Protein AF-A0A2N5JLC0-F1 (afdb_monomer_lite)

pLDDT: mean 84.05, std 13.75, range [33.62, 98.31]

Foldseek 3Di:
DFDPVLVVLQVVQVVPAPAPDGDALQNLQQNLQVLCVCLVVPPDPVSNVVSLVSSLVSLVVSVVQLSSQLVNLLSCLVVPVLVVSQVSLVVSCVVLVDCVVDPPDFDAAHDDDDPPVQVQCNSVLSPDRGNSLSSLLSSLRCNVVSCPDDLQPLVSLVSSCVSCVPRVVSVVSNCVSCVVVVNPPDD

Structure (mmCIF, N/CA/C/O backbone):
data_AF-A0A2N5JLC0-F1
#
_entry.id   AF-A0A2N5JLC0-F1
#
loop_
_atom_site.group_PDB
_atom_site.id
_atom_site.type_symbol
_atom_site.label_atom_id
_atom_site.label_alt_id
_atom_site.label_comp_id
_atom_site.label_asym_id
_atom_site.label_entity_id
_atom_site.label_seq_id
_atom_site.pdbx_PDB_ins_code
_atom_site.Cartn_x
_atom_site.Cartn_y
_atom_site.Cartn_z
_atom_site.occupancy
_atom_site.B_iso_or_equiv
_atom_site.auth_seq_id
_atom_site.auth_comp_id
_atom_site.auth_asym_id
_atom_site.auth_atom_id
_atom_site.pdbx_PDB_model_num
ATOM 1 N N . GLU A 1 1 ? -12.806 12.284 -10.606 1.00 47.28 1 GLU A N 1
ATOM 2 C CA . GLU A 1 1 ? -13.446 11.112 -11.234 1.00 47.28 1 GLU A CA 1
ATOM 3 C C . GLU A 1 1 ? -12.315 10.269 -11.789 1.00 47.28 1 GLU A C 1
ATOM 5 O O . GLU A 1 1 ? -11.460 10.847 -12.446 1.00 47.28 1 GLU A O 1
ATOM 10 N N . ALA A 1 2 ? -12.220 8.989 -11.426 1.00 60.75 2 ALA A N 1
ATOM 11 C CA . ALA A 1 2 ? -11.161 8.130 -11.955 1.00 60.75 2 ALA A CA 1
ATOM 12 C C . ALA A 1 2 ? -11.395 7.902 -13.454 1.00 60.75 2 ALA A C 1
ATOM 14 O O . ALA A 1 2 ? -12.548 7.760 -13.874 1.00 60.75 2 ALA A O 1
ATOM 15 N N . SER A 1 3 ? -10.329 7.886 -14.259 1.00 81.81 3 SER A N 1
ATOM 16 C CA . SER A 1 3 ? -10.458 7.560 -15.682 1.00 81.81 3 SER A CA 1
ATOM 17 C C . SER A 1 3 ? -11.049 6.150 -15.859 1.00 81.81 3 SER A C 1
ATOM 19 O O . SER A 1 3 ? -10.774 5.242 -15.070 1.00 81.81 3 SER A O 1
ATOM 21 N N . LEU A 1 4 ? -11.866 5.960 -16.901 1.00 81.50 4 LEU A N 1
ATOM 22 C CA . LEU A 1 4 ? -12.495 4.670 -17.219 1.00 81.50 4 LEU A CA 1
ATOM 23 C C . LEU A 1 4 ? -11.451 3.549 -17.405 1.00 81.50 4 LEU A C 1
ATOM 25 O O . LEU A 1 4 ? -11.703 2.390 -17.076 1.00 81.50 4 LEU A O 1
ATOM 29 N N . ASP A 1 5 ? -10.259 3.916 -17.882 1.00 86.75 5 ASP A N 1
ATOM 30 C CA . ASP A 1 5 ? -9.140 2.999 -18.100 1.00 86.75 5 ASP A CA 1
ATOM 31 C C . ASP A 1 5 ? -8.570 2.481 -16.772 1.00 86.75 5 ASP A C 1
ATOM 33 O O . ASP A 1 5 ? -8.210 1.311 -16.667 1.00 86.75 5 ASP A O 1
ATOM 37 N N . ILE A 1 6 ? -8.533 3.325 -15.733 1.00 89.38 6 ILE A N 1
ATOM 38 C CA . ILE A 1 6 ? -8.042 2.946 -14.399 1.00 89.38 6 ILE A CA 1
ATOM 39 C C . ILE A 1 6 ? -9.015 1.987 -13.722 1.00 89.38 6 ILE A C 1
ATOM 41 O O . ILE A 1 6 ? -8.583 1.004 -13.128 1.00 89.38 6 ILE A O 1
ATOM 45 N N . LEU A 1 7 ? -10.321 2.240 -13.837 1.00 90.00 7 LEU A N 1
ATOM 46 C CA . LEU A 1 7 ? -11.337 1.329 -13.305 1.00 90.00 7 LEU A CA 1
ATOM 47 C C . LEU A 1 7 ? -11.248 -0.043 -13.979 1.00 90.00 7 LEU A C 1
ATOM 49 O O . LEU A 1 7 ? -11.175 -1.051 -13.287 1.00 90.00 7 LEU A O 1
ATOM 53 N N . SER A 1 8 ? -11.133 -0.063 -15.309 1.00 91.12 8 SER A N 1
ATOM 54 C CA . SER A 1 8 ? -10.957 -1.304 -16.076 1.00 91.12 8 SER A CA 1
ATOM 55 C C . SER A 1 8 ? -9.678 -2.049 -15.669 1.00 91.12 8 SER A C 1
ATOM 57 O O . SER A 1 8 ? -9.656 -3.276 -15.594 1.00 91.12 8 SER A O 1
ATOM 59 N N . HIS A 1 9 ? -8.597 -1.316 -15.383 1.00 91.56 9 HIS A N 1
ATOM 60 C CA . HIS A 1 9 ? -7.347 -1.909 -14.914 1.00 91.56 9 HIS A CA 1
ATOM 61 C C . HIS A 1 9 ? -7.482 -2.529 -13.517 1.00 91.56 9 HIS A C 1
ATOM 63 O O . HIS A 1 9 ? -7.015 -3.644 -13.296 1.00 91.56 9 HIS A O 1
ATOM 69 N N . VAL A 1 10 ? -8.146 -1.837 -12.588 1.00 93.25 10 VAL A N 1
ATOM 70 C CA . VAL A 1 10 ? -8.404 -2.337 -11.230 1.00 93.25 10 VAL A CA 1
ATOM 71 C C . VAL A 1 10 ? -9.322 -3.560 -11.252 1.00 93.25 10 VAL A C 1
ATOM 73 O O . VAL A 1 10 ? -9.044 -4.531 -10.550 1.00 93.25 10 VAL A O 1
ATOM 76 N N . GLU A 1 11 ? -10.366 -3.553 -12.084 1.00 93.88 11 GLU A N 1
ATOM 77 C CA . GLU A 1 11 ? -11.233 -4.719 -12.294 1.00 93.88 11 GLU A CA 1
ATOM 78 C C . GLU A 1 11 ? -10.427 -5.926 -12.784 1.00 93.88 11 GLU A C 1
ATOM 80 O O . GLU A 1 11 ? -10.539 -7.005 -12.208 1.00 93.88 11 GLU A O 1
ATOM 85 N N . ALA A 1 12 ? -9.533 -5.734 -13.759 1.00 94.00 12 ALA A N 1
ATOM 86 C CA . ALA A 1 12 ? -8.681 -6.810 -14.261 1.00 94.00 12 ALA A CA 1
ATOM 87 C C . ALA A 1 12 ? -7.741 -7.394 -13.188 1.00 94.00 12 ALA A C 1
ATOM 89 O O . ALA A 1 12 ? -7.497 -8.600 -13.189 1.00 94.00 12 ALA A O 1
ATOM 90 N N . ILE A 1 13 ? -7.224 -6.571 -12.264 1.00 95.38 13 ILE A N 1
ATOM 91 C CA . ILE A 1 13 ? -6.455 -7.061 -11.103 1.00 95.38 13 ILE A CA 1
ATOM 92 C C . ILE A 1 13 ? -7.358 -7.923 -10.214 1.00 95.38 13 ILE A C 1
ATOM 94 O O . ILE A 1 13 ? -6.955 -9.004 -9.780 1.00 95.38 13 ILE A O 1
ATOM 98 N N . GLY A 1 14 ? -8.588 -7.469 -9.965 1.00 93.81 14 GLY A N 1
ATOM 99 C CA . GLY A 1 14 ? -9.550 -8.193 -9.142 1.00 93.81 14 GLY A CA 1
ATOM 100 C C . GLY A 1 14 ? -9.979 -9.534 -9.738 1.00 93.81 14 GLY A C 1
ATOM 101 O O . GLY A 1 14 ? -10.036 -10.522 -9.014 1.00 93.81 14 GLY A O 1
ATOM 102 N N . GLU A 1 15 ? -10.209 -9.604 -11.048 1.00 94.69 15 GLU A N 1
ATOM 103 C CA . GLU A 1 15 ? -10.568 -10.850 -11.744 1.00 94.69 15 GLU A CA 1
ATOM 104 C C . GLU A 1 15 ? -9.444 -11.897 -11.730 1.00 94.69 15 GLU A C 1
ATOM 106 O O . GLU A 1 15 ? -9.713 -13.095 -11.781 1.00 94.69 15 GLU A O 1
ATOM 111 N N . GLN A 1 16 ? -8.185 -11.456 -11.670 1.00 94.25 16 GLN A N 1
ATOM 112 C CA . GLN A 1 16 ? -7.012 -12.338 -11.642 1.00 94.25 16 GLN A CA 1
ATOM 113 C C . GLN A 1 16 ? -6.629 -12.794 -10.231 1.00 94.25 16 GLN A C 1
ATOM 115 O O . GLN A 1 16 ? -5.785 -13.676 -10.094 1.00 94.25 16 GLN A O 1
ATOM 120 N N . THR A 1 17 ? -7.219 -12.189 -9.200 1.00 96.56 17 THR A N 1
ATOM 121 C CA . THR A 1 17 ? -6.906 -12.480 -7.799 1.00 96.56 17 THR A CA 1
ATOM 122 C C . THR A 1 17 ? -7.698 -13.692 -7.322 1.00 96.56 17 THR A C 1
ATOM 124 O O . THR A 1 17 ? -8.924 -13.726 -7.454 1.00 96.56 17 THR A O 1
ATOM 127 N N . ASN A 1 18 ? -7.022 -14.669 -6.715 1.00 95.81 18 ASN A N 1
ATOM 128 C CA . ASN A 1 18 ? -7.700 -15.755 -6.011 1.00 95.81 18 ASN A CA 1
ATOM 129 C C . ASN A 1 18 ? -8.115 -15.294 -4.605 1.00 95.81 18 ASN A C 1
ATOM 131 O O . ASN A 1 18 ? -7.317 -15.306 -3.670 1.00 95.81 18 ASN A O 1
ATOM 135 N N . TRP A 1 19 ? -9.366 -14.850 -4.477 1.00 95.25 19 TRP A N 1
ATOM 136 C CA . TRP A 1 19 ? -9.914 -14.292 -3.237 1.00 95.25 19 TRP A CA 1
ATOM 137 C C . TRP A 1 19 ? -10.258 -15.338 -2.177 1.00 95.25 19 TRP A C 1
ATOM 139 O O . TRP A 1 19 ? -10.134 -15.061 -0.986 1.00 95.25 19 TRP A O 1
ATOM 149 N N . ASP A 1 20 ? -10.721 -16.513 -2.605 1.00 93.12 20 ASP A N 1
ATOM 150 C CA . ASP A 1 20 ? -11.240 -17.540 -1.697 1.00 93.12 20 ASP A CA 1
ATOM 151 C C . ASP A 1 20 ? -10.100 -18.317 -1.027 1.00 93.12 20 ASP A C 1
ATOM 153 O O . ASP A 1 20 ? -10.142 -18.589 0.174 1.00 93.12 20 ASP A O 1
ATOM 157 N N . GLU A 1 21 ? -9.061 -18.645 -1.800 1.00 94.31 21 GLU A N 1
ATOM 158 C CA . GLU A 1 21 ? -7.886 -19.381 -1.33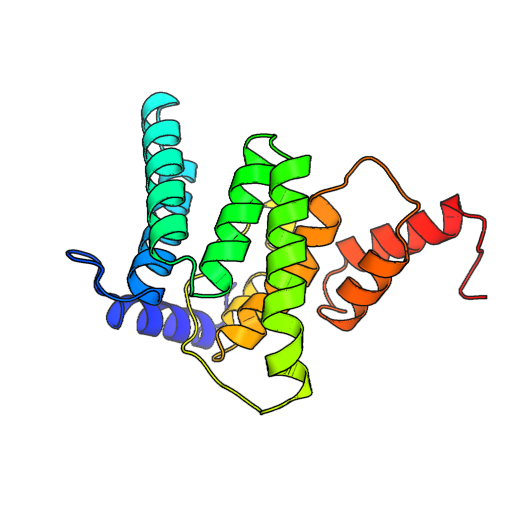4 1.00 94.31 21 GLU A CA 1
ATOM 159 C C . GLU A 1 21 ? -6.615 -18.702 -1.870 1.00 94.31 21 GLU A C 1
ATOM 161 O O . GLU A 1 21 ? -6.078 -19.131 -2.889 1.00 94.31 21 GLU A O 1
ATOM 166 N N . PRO A 1 22 ? -6.127 -17.620 -1.235 1.00 95.19 22 PRO A N 1
ATOM 167 C CA . PRO A 1 22 ? -4.927 -16.933 -1.699 1.00 95.19 22 PRO A CA 1
ATOM 168 C C . PRO A 1 22 ? -3.714 -17.875 -1.745 1.00 95.19 22 PRO A C 1
ATOM 170 O O . PRO A 1 22 ? -3.382 -18.527 -0.755 1.00 95.19 22 PRO A O 1
ATOM 173 N N . GLU A 1 23 ? -3.025 -17.937 -2.887 1.00 95.19 23 GLU A N 1
ATOM 174 C CA . GLU A 1 23 ? -1.871 -18.833 -3.077 1.00 95.19 23 GLU A CA 1
ATOM 175 C C . GLU A 1 23 ? -0.592 -18.069 -3.421 1.00 95.19 23 GLU A C 1
ATOM 177 O O . GLU A 1 23 ? 0.509 -18.475 -3.034 1.00 95.19 23 GLU A O 1
ATOM 182 N N . THR A 1 24 ? -0.711 -16.954 -4.143 1.00 96.69 24 THR A N 1
ATOM 183 C CA . THR A 1 24 ? 0.435 -16.145 -4.559 1.00 96.69 24 THR A CA 1
ATOM 184 C C . THR A 1 24 ? 0.644 -14.947 -3.639 1.00 96.69 24 THR A C 1
ATOM 186 O O . THR A 1 24 ? -0.283 -14.449 -3.004 1.00 96.69 24 THR A O 1
ATOM 189 N N . ALA A 1 25 ? 1.868 -14.409 -3.604 1.00 96.25 25 ALA A N 1
ATOM 190 C CA . ALA A 1 25 ? 2.157 -13.191 -2.843 1.00 96.25 25 ALA A CA 1
ATOM 191 C C . ALA A 1 25 ? 1.286 -11.991 -3.276 1.00 96.25 25 ALA A C 1
ATOM 193 O O . ALA A 1 25 ? 1.005 -11.117 -2.458 1.00 96.25 25 ALA A O 1
ATOM 194 N N . LEU A 1 26 ? 0.829 -11.970 -4.536 1.00 96.75 26 LEU A N 1
ATOM 195 C CA . LEU A 1 26 ? -0.118 -10.980 -5.049 1.00 96.75 26 LEU A CA 1
ATOM 196 C C . LEU A 1 26 ? -1.547 -11.219 -4.535 1.00 96.75 26 LEU A C 1
ATOM 198 O O . LEU A 1 26 ? -2.221 -10.252 -4.192 1.00 96.75 26 LEU A O 1
ATOM 202 N N . ASP A 1 27 ? -1.998 -12.472 -4.434 1.00 98.00 27 ASP A N 1
ATOM 203 C CA . ASP A 1 27 ? -3.325 -12.785 -3.880 1.00 98.00 27 ASP A CA 1
ATOM 204 C C . ASP A 1 27 ? -3.417 -12.386 -2.409 1.00 98.00 27 ASP A C 1
ATOM 206 O O . ASP A 1 27 ? -4.376 -11.733 -1.987 1.00 98.00 27 ASP A O 1
ATOM 210 N N . TRP A 1 28 ? -2.371 -12.715 -1.644 1.00 98.31 28 TRP A N 1
ATOM 211 C CA . TRP A 1 28 ? -2.227 -12.286 -0.257 1.00 98.31 28 TRP A CA 1
ATOM 212 C C . TRP A 1 28 ? -2.209 -10.758 -0.154 1.00 98.31 28 TRP A C 1
ATOM 214 O O . TRP A 1 28 ? -2.936 -10.186 0.656 1.00 98.31 28 TRP A O 1
ATOM 224 N N . HIS A 1 29 ? -1.444 -10.076 -1.012 1.00 98.00 29 HIS A N 1
ATOM 225 C CA . HIS A 1 29 ? -1.419 -8.611 -1.070 1.00 98.00 29 HIS A CA 1
ATOM 226 C C . HIS A 1 29 ? -2.810 -8.007 -1.305 1.00 98.00 29 HIS A C 1
ATOM 228 O O . HIS A 1 29 ? -3.271 -7.166 -0.529 1.00 98.00 29 HIS A O 1
ATOM 234 N N . ASN A 1 30 ? -3.494 -8.444 -2.362 1.00 98.12 30 ASN A N 1
ATOM 235 C CA . ASN A 1 30 ? -4.790 -7.900 -2.764 1.00 98.12 30 ASN A CA 1
ATOM 236 C C . ASN A 1 30 ? -5.869 -8.182 -1.709 1.00 98.12 30 ASN A C 1
ATOM 238 O O . ASN A 1 30 ? -6.655 -7.289 -1.387 1.00 98.12 30 ASN A O 1
ATOM 242 N N . SER A 1 31 ? -5.846 -9.369 -1.097 1.00 98.25 31 SER A N 1
ATOM 243 C CA . SER A 1 31 ? -6.699 -9.714 0.049 1.00 98.25 31 SER A CA 1
ATOM 244 C C . SER A 1 31 ? -6.438 -8.807 1.257 1.00 98.25 31 SER A C 1
ATOM 246 O O . SER A 1 31 ? -7.375 -8.363 1.921 1.00 98.25 31 SER A O 1
ATOM 248 N N . GLY A 1 32 ? -5.172 -8.461 1.515 1.00 98.00 32 GLY A N 1
ATOM 249 C CA . GLY A 1 32 ? -4.790 -7.485 2.539 1.00 98.00 32 GLY A CA 1
ATOM 250 C C . GLY A 1 32 ? -5.344 -6.087 2.264 1.00 98.00 32 GLY A C 1
ATOM 251 O O . GLY A 1 32 ? -5.861 -5.434 3.171 1.00 98.00 32 GLY A O 1
ATOM 252 N N . VAL A 1 33 ? -5.290 -5.635 1.009 1.00 97.44 33 VAL A N 1
ATOM 253 C CA . VAL A 1 33 ? -5.873 -4.350 0.593 1.00 97.44 33 VAL A CA 1
ATOM 254 C C . VAL A 1 33 ? -7.388 -4.341 0.780 1.00 97.44 33 VAL A C 1
ATOM 256 O O . VAL A 1 33 ? -7.916 -3.373 1.327 1.00 97.44 33 VAL A O 1
ATOM 259 N N . LEU A 1 34 ? -8.081 -5.415 0.394 1.00 97.06 34 LEU A N 1
ATOM 260 C CA . LEU A 1 34 ? -9.522 -5.534 0.613 1.00 97.06 34 LEU A CA 1
ATOM 261 C C . LEU A 1 34 ? -9.862 -5.469 2.108 1.00 97.06 34 LEU A C 1
ATOM 263 O O . LEU A 1 34 ? -10.731 -4.697 2.498 1.00 97.06 34 LEU A O 1
ATOM 267 N N . ALA A 1 35 ? -9.121 -6.185 2.958 1.00 97.38 35 ALA A N 1
ATOM 268 C CA . ALA A 1 35 ? -9.313 -6.124 4.405 1.00 97.38 35 ALA A CA 1
ATOM 269 C C . ALA A 1 35 ? -9.127 -4.700 4.971 1.00 97.38 35 ALA A C 1
ATOM 271 O O . ALA A 1 35 ? -9.878 -4.294 5.854 1.00 97.38 35 ALA A O 1
ATOM 272 N N . LEU A 1 36 ? -8.187 -3.899 4.450 1.00 95.88 36 LEU A N 1
ATOM 273 C CA . LEU A 1 36 ? -8.057 -2.490 4.853 1.00 95.88 36 LEU A CA 1
ATOM 274 C C . LEU A 1 36 ? -9.261 -1.640 4.448 1.00 95.88 36 LEU A C 1
ATOM 276 O O . LEU A 1 36 ? -9.694 -0.796 5.231 1.00 95.88 36 LEU A O 1
ATOM 280 N N . ILE A 1 37 ? -9.799 -1.866 3.251 1.00 94.50 37 ILE A N 1
ATOM 281 C CA . ILE A 1 37 ? -11.010 -1.186 2.787 1.00 94.50 37 ILE A CA 1
ATOM 282 C C . ILE A 1 37 ? -12.178 -1.549 3.713 1.00 94.50 37 ILE A C 1
ATOM 284 O O . ILE A 1 37 ? -12.849 -0.656 4.225 1.00 94.50 37 ILE A O 1
ATOM 288 N N . GLU A 1 38 ? -12.370 -2.833 4.023 1.00 95.94 38 GLU A N 1
ATOM 289 C CA . GLU A 1 38 ? -13.405 -3.278 4.967 1.00 95.94 38 GLU A CA 1
ATOM 290 C C . GLU A 1 38 ? -13.218 -2.667 6.368 1.00 95.94 38 GLU A C 1
ATOM 292 O O . GLU A 1 38 ? -14.188 -2.253 7.007 1.00 95.94 38 GLU A O 1
ATOM 297 N N . ALA A 1 39 ? -11.974 -2.505 6.833 1.00 95.12 39 ALA A N 1
ATOM 298 C CA . ALA A 1 39 ? -11.682 -1.835 8.100 1.00 95.12 39 ALA A CA 1
ATOM 299 C C . ALA A 1 39 ? -12.141 -0.361 8.129 1.00 95.12 39 ALA A C 1
ATOM 301 O O . ALA A 1 39 ? -12.567 0.128 9.184 1.00 95.12 39 ALA A O 1
ATOM 302 N N . GLU A 1 40 ? -12.073 0.360 7.001 1.00 91.56 40 GLU A N 1
ATOM 303 C CA . GLU A 1 40 ? -12.567 1.743 6.904 1.00 91.56 40 GLU A CA 1
ATOM 304 C C . GLU A 1 40 ? -14.091 1.822 7.050 1.00 91.56 40 GLU A C 1
ATOM 306 O O . GLU A 1 40 ? -14.598 2.744 7.698 1.00 91.56 40 GLU A O 1
ATOM 311 N N . TYR A 1 41 ? -14.814 0.847 6.492 1.00 93.88 41 TYR A N 1
ATOM 312 C CA . TYR A 1 41 ? -16.280 0.796 6.519 1.00 93.88 41 TYR A CA 1
ATOM 313 C C . TYR A 1 41 ? -16.856 0.035 7.721 1.00 93.88 41 TYR A C 1
ATOM 315 O O . TYR A 1 41 ? -18.073 0.043 7.922 1.00 93.88 41 TYR A O 1
ATOM 323 N N . ALA A 1 42 ? -16.004 -0.577 8.546 1.00 95.94 42 ALA A N 1
ATOM 324 C CA . ALA A 1 42 ? -16.429 -1.357 9.698 1.00 95.94 42 ALA A CA 1
ATOM 325 C C . ALA A 1 42 ? -17.266 -0.517 10.696 1.00 95.94 42 ALA A C 1
ATOM 327 O O . ALA A 1 42 ? -16.821 0.552 11.144 1.00 95.94 42 ALA A O 1
ATOM 328 N N . PRO A 1 43 ? -18.465 -0.994 11.087 1.00 94.75 43 PRO A N 1
ATOM 329 C CA . PRO A 1 43 ? -19.398 -0.272 11.951 1.00 94.75 43 PRO A CA 1
ATOM 330 C C . PRO A 1 43 ? -18.952 -0.207 13.416 1.00 94.75 43 PRO A C 1
ATOM 332 O O . PRO A 1 43 ? -19.334 0.722 14.131 1.00 94.75 43 PRO A O 1
ATOM 335 N N . THR A 1 44 ? -18.167 -1.184 13.878 1.00 97.12 44 THR A N 1
ATOM 336 C CA . THR A 1 44 ? -17.691 -1.284 15.265 1.00 97.12 44 THR A CA 1
ATOM 337 C C . THR A 1 44 ? -16.168 -1.221 15.337 1.00 97.12 44 THR A C 1
ATOM 339 O O . THR A 1 44 ? -15.463 -1.465 14.355 1.00 97.12 44 THR A O 1
ATOM 342 N N . LEU A 1 45 ? -15.642 -0.864 16.512 1.00 95.00 45 LEU A N 1
ATOM 343 C CA . LEU A 1 45 ? -14.195 -0.824 16.729 1.00 95.00 45 LEU A CA 1
ATOM 344 C C . LEU A 1 45 ? -13.602 -2.237 16.714 1.00 95.00 45 LEU A C 1
ATOM 346 O O . LEU A 1 45 ? -12.501 -2.435 16.210 1.00 95.00 45 LEU A O 1
ATOM 350 N N . GLU A 1 46 ? -14.345 -3.207 17.240 1.00 96.81 46 GLU A N 1
ATOM 351 C CA . GLU A 1 46 ? -13.972 -4.615 17.279 1.00 96.81 46 GLU A CA 1
ATOM 352 C C . GLU A 1 46 ? -13.855 -5.203 15.867 1.00 96.81 46 GLU A C 1
ATOM 354 O O . GLU A 1 46 ? -12.844 -5.831 15.553 1.00 96.81 46 GLU A O 1
ATOM 359 N N . GLU A 1 47 ? -14.835 -4.951 14.992 1.00 96.44 47 GLU A N 1
ATOM 360 C CA . GLU A 1 47 ? -14.770 -5.389 13.589 1.00 96.44 47 GLU A CA 1
ATOM 361 C C . GLU A 1 47 ? -13.633 -4.697 12.838 1.00 96.44 47 GLU A C 1
ATOM 363 O O . GLU A 1 47 ? -12.876 -5.353 12.123 1.00 96.44 47 GLU A O 1
ATOM 368 N N . ARG A 1 48 ? -13.445 -3.389 13.057 1.00 96.00 48 ARG A N 1
ATOM 369 C CA . ARG A 1 48 ? -12.312 -2.658 12.480 1.00 96.00 48 ARG A CA 1
ATOM 370 C C . ARG A 1 48 ? -10.980 -3.287 12.876 1.00 96.00 48 ARG A C 1
ATOM 372 O O . ARG A 1 48 ? -10.117 -3.465 12.021 1.00 96.00 48 ARG A O 1
ATOM 379 N N . GLN A 1 49 ? -10.804 -3.609 14.158 1.00 95.88 49 GLN A N 1
ATOM 380 C CA . GLN A 1 49 ? -9.573 -4.225 14.645 1.00 95.88 49 GLN A CA 1
ATOM 381 C C . GLN A 1 49 ? -9.362 -5.607 14.021 1.00 95.88 49 GLN A C 1
ATOM 383 O O . GLN A 1 49 ? -8.256 -5.898 13.576 1.00 95.88 49 GLN A O 1
ATOM 388 N N . ALA A 1 50 ? -10.416 -6.421 13.912 1.00 97.38 50 ALA A N 1
ATOM 389 C CA . ALA A 1 50 ? -10.333 -7.733 13.278 1.00 97.38 50 ALA A CA 1
ATOM 390 C C . ALA A 1 50 ? -9.877 -7.641 11.810 1.00 97.38 50 ALA A C 1
ATOM 392 O O . ALA A 1 50 ? -9.016 -8.414 11.388 1.00 97.38 50 ALA A O 1
ATOM 393 N N . TYR A 1 51 ? -10.392 -6.671 11.047 1.00 97.75 51 TYR A N 1
ATOM 394 C CA . TYR A 1 51 ? -9.952 -6.438 9.668 1.00 97.75 51 TYR A CA 1
ATOM 395 C C . TYR A 1 51 ? -8.516 -5.909 9.572 1.00 97.75 51 TYR A C 1
ATOM 397 O O . TYR A 1 51 ? -7.773 -6.325 8.686 1.00 97.75 51 TYR A O 1
ATOM 405 N N . ILE A 1 52 ? -8.093 -5.040 10.496 1.00 96.56 52 ILE A N 1
ATOM 406 C CA . ILE A 1 52 ? -6.697 -4.578 10.575 1.00 96.56 52 ILE A CA 1
ATOM 407 C C . ILE A 1 52 ? -5.752 -5.754 10.852 1.00 96.56 52 ILE A C 1
ATOM 409 O O . ILE A 1 52 ? -4.731 -5.892 10.177 1.00 96.56 52 ILE A O 1
ATOM 413 N N . ASP A 1 53 ? -6.094 -6.620 11.807 1.00 97.12 53 ASP A N 1
ATOM 414 C CA . ASP A 1 53 ? -5.294 -7.800 12.145 1.00 97.12 53 ASP A CA 1
ATOM 415 C C . ASP A 1 53 ? -5.239 -8.789 10.970 1.00 97.12 53 ASP A C 1
ATOM 417 O O . ASP A 1 53 ? -4.184 -9.355 10.668 1.00 97.12 53 ASP A O 1
ATOM 421 N N . LEU A 1 54 ? -6.357 -8.957 10.259 1.00 97.50 54 LEU A N 1
ATOM 422 C CA . LEU A 1 54 ? -6.424 -9.764 9.044 1.00 97.50 54 LEU A CA 1
ATOM 423 C C . LEU A 1 54 ? -5.521 -9.197 7.940 1.00 97.50 54 LEU A C 1
ATOM 425 O O . LEU A 1 54 ? -4.730 -9.940 7.359 1.00 97.50 54 LEU A O 1
ATOM 429 N N . ALA A 1 55 ? -5.575 -7.885 7.701 1.00 98.00 55 ALA A N 1
ATOM 430 C CA . ALA A 1 55 ? -4.715 -7.212 6.734 1.00 98.00 55 ALA A CA 1
ATOM 431 C C . ALA A 1 55 ? -3.226 -7.386 7.075 1.00 98.00 55 ALA A C 1
ATOM 433 O O . ALA A 1 55 ? -2.426 -7.694 6.192 1.00 98.00 55 ALA A O 1
ATOM 434 N N . PHE A 1 56 ? -2.847 -7.263 8.353 1.00 97.19 56 PHE A N 1
ATOM 435 C CA . PHE A 1 56 ? -1.476 -7.529 8.802 1.00 97.19 56 PHE A CA 1
ATOM 436 C C . PHE A 1 56 ? -1.008 -8.940 8.448 1.00 97.19 56 PHE A C 1
ATOM 438 O O . PHE A 1 56 ? 0.107 -9.098 7.946 1.00 97.19 56 PHE A O 1
ATOM 445 N N . ASN A 1 57 ? -1.843 -9.950 8.705 1.00 97.38 57 ASN A N 1
ATOM 446 C CA . ASN A 1 57 ? -1.513 -11.339 8.394 1.00 97.38 57 ASN A CA 1
ATOM 447 C C . ASN A 1 57 ? -1.346 -11.537 6.887 1.00 97.38 57 ASN A C 1
ATOM 449 O O . ASN A 1 57 ? -0.326 -12.066 6.457 1.00 97.38 57 ASN A O 1
ATOM 453 N N . TYR A 1 58 ? -2.280 -11.030 6.083 1.00 98.31 58 TYR A N 1
ATOM 454 C CA . TYR A 1 58 ? -2.200 -11.115 4.628 1.00 98.31 58 TYR A CA 1
ATOM 455 C C . TYR A 1 58 ? -0.954 -10.431 4.055 1.00 98.31 58 TYR A C 1
ATOM 457 O O . TYR A 1 58 ? -0.217 -11.047 3.287 1.00 98.31 58 TYR A O 1
ATOM 465 N N . PHE A 1 59 ? -0.628 -9.207 4.479 1.00 97.50 59 PHE A N 1
ATOM 466 C CA . PHE A 1 59 ? 0.597 -8.550 4.011 1.00 97.50 59 PHE A CA 1
ATOM 467 C C . PHE A 1 59 ? 1.873 -9.262 4.464 1.00 97.50 59 PHE A C 1
ATOM 469 O O . PHE A 1 59 ? 2.898 -9.175 3.787 1.00 97.50 59 PHE A O 1
ATOM 476 N N . LYS A 1 60 ? 1.830 -9.954 5.605 1.00 95.50 60 LYS A N 1
ATOM 477 C CA . LYS A 1 60 ? 2.953 -10.747 6.102 1.00 95.50 60 LYS A CA 1
ATOM 478 C C . LYS A 1 60 ? 3.142 -12.049 5.316 1.00 95.50 60 LYS A C 1
ATOM 480 O O . LYS A 1 60 ? 4.285 -12.415 5.068 1.00 95.50 60 LYS A O 1
ATOM 485 N N . GLU A 1 61 ? 2.070 -12.721 4.903 1.00 96.75 61 GLU A N 1
ATOM 486 C CA . GLU A 1 61 ? 2.158 -13.893 4.014 1.00 96.75 61 GLU A CA 1
ATOM 487 C C . GLU A 1 61 ? 2.597 -13.482 2.598 1.00 96.75 61 GLU A C 1
ATOM 489 O O . GLU A 1 61 ? 3.443 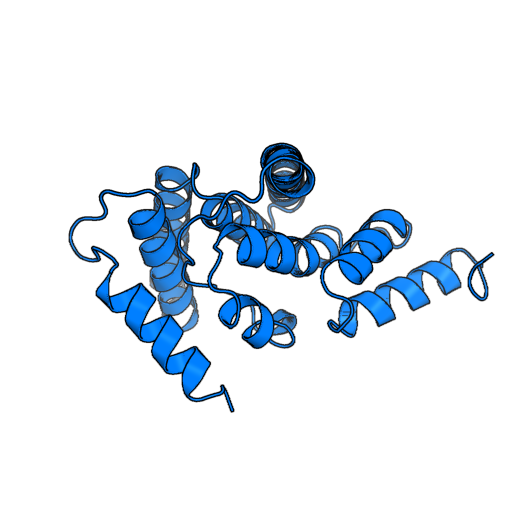-14.126 1.982 1.00 96.75 61 GLU A O 1
ATOM 494 N N . GLY A 1 62 ? 2.106 -12.342 2.102 1.00 94.56 62 GLY A N 1
ATOM 495 C CA . GLY A 1 62 ? 2.466 -11.787 0.796 1.00 94.56 62 GLY A CA 1
ATOM 496 C C . GLY A 1 62 ? 3.746 -10.949 0.770 1.00 94.56 62 GLY A C 1
ATOM 497 O O . GLY A 1 62 ? 3.940 -10.194 -0.180 1.00 94.56 62 GLY A O 1
ATOM 498 N N . PHE A 1 63 ? 4.596 -11.007 1.797 1.00 91.31 63 PHE A N 1
ATOM 499 C CA . PHE A 1 63 ? 5.657 -10.014 2.041 1.00 91.31 63 PHE A CA 1
ATOM 500 C C . PHE A 1 63 ? 6.751 -9.949 0.964 1.00 91.31 63 PHE A C 1
ATOM 502 O O . PHE A 1 63 ? 7.399 -8.914 0.795 1.00 91.31 63 PHE A O 1
ATOM 509 N N . ASP A 1 64 ? 6.929 -11.035 0.211 1.00 89.50 64 ASP A N 1
ATOM 510 C CA . ASP A 1 64 ? 7.831 -11.094 -0.945 1.00 89.50 64 ASP A CA 1
ATOM 511 C C . ASP A 1 64 ? 7.340 -10.231 -2.122 1.00 89.50 64 ASP A C 1
ATOM 513 O O . ASP A 1 64 ? 8.108 -9.917 -3.034 1.00 89.50 64 ASP A O 1
ATOM 517 N N . TYR A 1 65 ? 6.071 -9.809 -2.107 1.00 92.44 65 TYR A N 1
ATOM 518 C CA . TYR A 1 65 ? 5.548 -8.819 -3.035 1.00 92.44 65 TYR A CA 1
ATOM 519 C C . TYR A 1 65 ? 5.807 -7.396 -2.500 1.00 92.44 65 TYR A C 1
ATOM 521 O O . TYR A 1 65 ? 5.404 -7.073 -1.377 1.00 92.44 65 TYR A O 1
ATOM 529 N N . PRO A 1 66 ? 6.448 -6.500 -3.278 1.00 92.12 66 PRO A N 1
ATOM 530 C CA . PRO A 1 66 ? 6.893 -5.198 -2.778 1.00 92.12 66 PRO A CA 1
ATOM 531 C C . PRO A 1 66 ? 5.780 -4.325 -2.180 1.00 92.12 66 PRO A C 1
ATOM 533 O O . PRO A 1 66 ? 5.996 -3.673 -1.156 1.00 92.12 66 PRO A O 1
ATOM 536 N N . LEU A 1 67 ? 4.579 -4.330 -2.775 1.00 94.25 67 LEU A N 1
ATOM 537 C CA . LEU A 1 67 ? 3.450 -3.562 -2.244 1.00 94.25 67 LEU A CA 1
ATOM 538 C C . LEU A 1 67 ? 2.965 -4.099 -0.897 1.00 94.25 67 LEU A C 1
ATOM 540 O O . LEU A 1 67 ? 2.570 -3.282 -0.069 1.00 94.25 67 LEU A O 1
ATOM 544 N N . SER A 1 68 ? 3.046 -5.405 -0.632 1.00 95.94 68 SER A N 1
ATOM 545 C CA . SER A 1 68 ? 2.668 -5.976 0.667 1.00 95.94 68 SER A CA 1
ATOM 546 C C . SER A 1 68 ? 3.539 -5.412 1.777 1.00 95.94 68 SER A C 1
ATOM 548 O O . SER A 1 68 ? 3.035 -4.937 2.792 1.00 95.94 68 SER A O 1
ATOM 550 N N . ALA A 1 69 ? 4.856 -5.382 1.563 1.00 93.38 69 ALA A N 1
ATOM 551 C CA . ALA A 1 69 ? 5.798 -4.838 2.535 1.00 93.38 69 ALA A CA 1
ATOM 552 C C . ALA A 1 69 ? 5.564 -3.334 2.789 1.00 93.38 69 ALA A C 1
ATOM 554 O O . ALA A 1 69 ? 5.675 -2.865 3.928 1.00 93.38 69 ALA A O 1
ATOM 555 N N . LEU A 1 70 ? 5.189 -2.577 1.751 1.00 94.31 70 LEU A N 1
ATOM 556 C CA . LEU A 1 70 ? 4.847 -1.156 1.872 1.00 94.31 70 LEU A CA 1
ATOM 557 C C . LEU A 1 70 ? 3.510 -0.926 2.584 1.00 94.31 70 LEU A C 1
ATOM 559 O O . LEU A 1 70 ? 3.435 -0.038 3.434 1.00 94.31 70 LEU A O 1
ATOM 563 N N . HIS A 1 71 ? 2.476 -1.718 2.292 1.00 95.88 71 HIS A N 1
ATOM 564 C CA . HIS A 1 71 ? 1.189 -1.632 2.987 1.00 95.88 71 HIS A CA 1
ATOM 565 C C . HIS A 1 71 ? 1.303 -2.087 4.442 1.00 95.88 71 HIS A C 1
ATOM 567 O O . HIS A 1 71 ? 0.726 -1.450 5.319 1.00 95.88 71 HIS A O 1
ATOM 573 N N . TYR A 1 72 ? 2.129 -3.094 4.729 1.00 95.25 72 TYR A N 1
ATOM 574 C CA . TYR A 1 72 ? 2.480 -3.479 6.094 1.00 95.25 72 TYR A CA 1
ATOM 575 C C . TYR A 1 72 ? 3.151 -2.318 6.845 1.00 95.25 72 TYR A C 1
ATOM 577 O O . TYR A 1 72 ? 2.751 -1.970 7.956 1.00 95.25 72 TYR A O 1
ATOM 585 N N . GLY A 1 73 ? 4.138 -1.660 6.222 1.00 92.88 73 GLY A N 1
ATOM 586 C CA . GLY A 1 73 ? 4.783 -0.467 6.781 1.00 92.88 73 GLY A CA 1
ATOM 587 C C . GLY A 1 73 ? 3.808 0.696 6.995 1.00 92.88 73 GLY A C 1
ATOM 588 O O . GLY A 1 73 ? 3.834 1.349 8.039 1.00 92.88 73 GLY A O 1
ATOM 589 N N . LEU A 1 74 ? 2.909 0.940 6.040 1.00 92.94 74 LEU A N 1
ATOM 590 C CA . LEU A 1 74 ? 1.841 1.933 6.159 1.00 92.94 74 LEU A CA 1
ATOM 591 C C . LEU A 1 74 ? 0.908 1.613 7.333 1.00 92.94 74 LEU A C 1
ATOM 593 O O . LEU A 1 74 ? 0.600 2.512 8.114 1.00 92.94 74 LEU A O 1
ATOM 597 N N . LEU A 1 75 ? 0.498 0.355 7.489 1.00 93.69 75 LEU A N 1
ATOM 598 C CA . LEU A 1 75 ? -0.403 -0.074 8.553 1.00 93.69 75 LEU A CA 1
ATOM 599 C C . LEU A 1 75 ? 0.244 0.079 9.932 1.00 93.69 75 LEU A C 1
ATOM 601 O O . LEU A 1 75 ? -0.372 0.668 10.818 1.00 93.69 75 LEU A O 1
ATOM 605 N N . LEU A 1 76 ? 1.515 -0.319 10.081 1.00 92.88 76 LEU A N 1
ATOM 606 C CA . LEU A 1 76 ? 2.312 -0.031 11.281 1.00 92.88 76 LEU A CA 1
ATOM 607 C C . LEU A 1 76 ? 2.305 1.469 11.615 1.00 92.88 76 LEU A C 1
ATOM 609 O O . LEU A 1 76 ? 2.123 1.854 12.768 1.00 92.88 76 LEU A O 1
ATOM 613 N N . ASN A 1 77 ? 2.463 2.335 10.610 1.00 89.56 77 ASN A N 1
ATOM 614 C CA . ASN A 1 77 ? 2.446 3.780 10.828 1.00 89.56 77 ASN A CA 1
ATOM 615 C C . ASN A 1 77 ? 1.065 4.278 11.289 1.00 89.56 77 ASN A C 1
ATOM 617 O O . ASN A 1 77 ? 0.986 5.141 12.163 1.00 89.56 77 ASN A O 1
ATOM 621 N N . LEU A 1 78 ? -0.016 3.739 10.715 1.00 88.75 78 LEU A N 1
ATOM 622 C CA . LEU A 1 78 ? -1.393 4.109 11.057 1.00 88.75 78 LEU A CA 1
ATOM 623 C C . LEU A 1 78 ? -1.766 3.718 12.493 1.00 88.75 78 LEU A C 1
ATOM 625 O O . LEU A 1 78 ? -2.477 4.477 13.148 1.00 88.75 78 LEU A O 1
ATOM 629 N N . ILE A 1 79 ? -1.248 2.596 13.001 1.00 89.81 79 ILE A N 1
ATOM 630 C CA . ILE A 1 79 ? -1.476 2.157 14.390 1.00 89.81 79 ILE A CA 1
ATOM 631 C C . ILE A 1 79 ? -0.512 2.797 15.406 1.00 89.81 79 ILE A C 1
ATOM 633 O O . ILE A 1 79 ? -0.588 2.508 16.596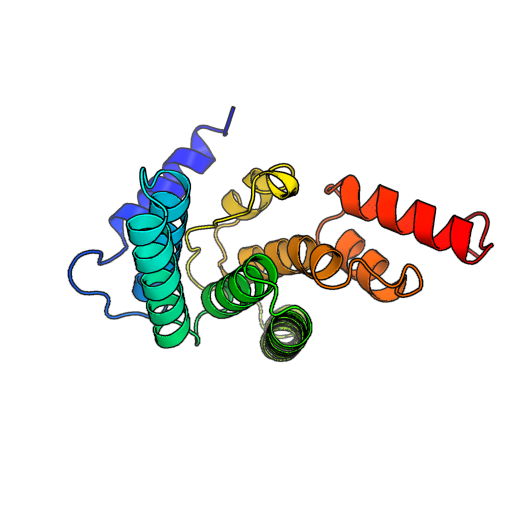 1.00 89.81 79 ILE A O 1
ATOM 637 N N . GLY A 1 80 ? 0.386 3.683 14.961 1.00 87.56 80 GLY A N 1
ATOM 638 C CA . GLY A 1 80 ? 1.304 4.425 15.832 1.00 87.56 80 GLY A CA 1
ATOM 639 C C . GLY A 1 80 ? 2.681 3.783 16.042 1.00 87.56 80 GLY A C 1
ATOM 640 O O . GLY A 1 80 ? 3.518 4.374 16.725 1.00 87.56 80 GLY A O 1
ATOM 641 N N . GLU A 1 81 ? 2.976 2.653 15.399 1.00 88.88 81 GLU A N 1
ATOM 642 C CA . GL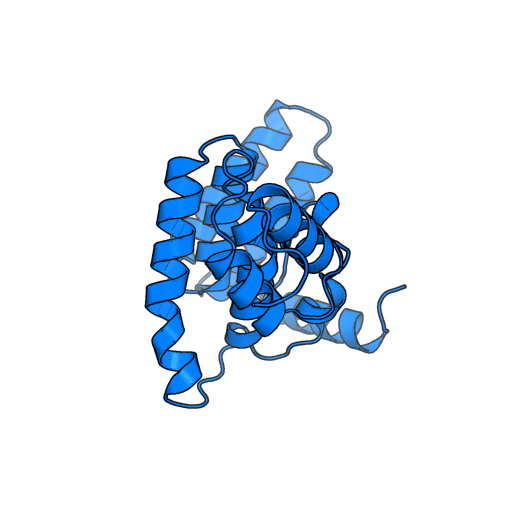U A 1 81 ? 4.270 1.952 15.448 1.00 88.88 81 GLU A CA 1
ATOM 643 C C . GLU A 1 81 ? 5.313 2.602 14.517 1.00 88.88 81 GLU A C 1
ATOM 645 O O . GLU A 1 81 ? 5.917 1.963 13.652 1.00 88.88 81 GLU A O 1
ATOM 650 N N . GLN A 1 82 ? 5.527 3.913 14.674 1.00 84.56 82 GLN A N 1
ATOM 651 C CA . GLN A 1 82 ? 6.252 4.765 13.718 1.00 84.56 82 GLN A CA 1
ATOM 652 C C . GLN A 1 82 ? 7.694 4.309 13.450 1.00 84.56 82 GLN A C 1
ATOM 654 O O . GLN A 1 82 ? 8.128 4.267 12.300 1.00 84.56 82 GLN A O 1
ATOM 659 N N . THR A 1 83 ? 8.450 3.941 14.491 1.00 82.31 83 THR A N 1
ATOM 660 C CA . THR A 1 83 ? 9.845 3.486 14.340 1.00 82.31 83 THR A CA 1
ATOM 661 C C . THR A 1 83 ? 9.922 2.174 13.562 1.00 82.31 83 THR A C 1
ATOM 663 O O . THR A 1 83 ? 10.770 2.020 12.682 1.00 82.31 83 THR A O 1
ATOM 666 N N . THR A 1 84 ? 9.020 1.238 13.860 1.00 86.62 84 THR A N 1
ATOM 667 C CA . THR A 1 84 ? 8.941 -0.060 13.184 1.00 86.62 84 THR A CA 1
ATOM 668 C C . THR A 1 84 ? 8.511 0.127 11.732 1.00 86.62 84 THR A C 1
ATOM 670 O O . THR A 1 84 ? 9.180 -0.379 10.833 1.00 86.62 84 THR A O 1
ATOM 673 N N . ALA A 1 85 ? 7.468 0.929 11.495 1.00 87.19 85 ALA A N 1
ATOM 674 C CA . ALA A 1 85 ? 6.966 1.278 10.167 1.00 87.19 85 ALA A CA 1
ATOM 675 C C . ALA A 1 85 ? 8.066 1.833 9.262 1.00 87.19 85 ALA A C 1
ATOM 677 O O . ALA A 1 85 ? 8.255 1.404 8.124 1.00 87.19 85 ALA A O 1
ATOM 678 N N . LEU A 1 86 ? 8.827 2.774 9.805 1.00 83.12 86 LEU A N 1
ATOM 679 C CA . LEU A 1 86 ? 9.934 3.431 9.144 1.00 83.12 86 LEU A CA 1
ATOM 680 C C . LEU A 1 86 ? 11.077 2.469 8.816 1.00 83.12 86 LEU A C 1
ATOM 682 O O . LEU A 1 86 ? 11.546 2.457 7.680 1.00 83.12 86 LEU A O 1
ATOM 686 N N . ASN A 1 87 ? 11.539 1.682 9.790 1.00 83.06 87 ASN A N 1
ATOM 687 C CA . ASN A 1 87 ? 12.625 0.726 9.567 1.00 83.06 87 ASN A CA 1
ATOM 688 C C . ASN A 1 87 ? 12.225 -0.316 8.519 1.00 83.06 87 ASN A C 1
ATOM 690 O O . ASN A 1 87 ? 13.023 -0.644 7.639 1.00 83.06 87 ASN A O 1
ATOM 694 N N . GLN A 1 88 ? 10.977 -0.780 8.578 1.00 85.81 88 GLN A N 1
ATOM 695 C CA . GLN A 1 88 ? 10.416 -1.727 7.626 1.00 85.81 88 GLN A CA 1
ATOM 696 C C . GLN A 1 88 ? 10.348 -1.140 6.213 1.00 85.81 88 GLN A C 1
ATOM 698 O O . GLN A 1 88 ? 10.880 -1.715 5.263 1.00 85.81 88 GLN A O 1
ATOM 703 N N . THR A 1 89 ? 9.751 0.040 6.074 1.00 84.50 89 THR A N 1
ATOM 704 C CA . THR A 1 89 ? 9.590 0.719 4.780 1.00 84.50 89 THR A CA 1
ATOM 705 C C . THR A 1 89 ? 10.941 1.095 4.179 1.00 84.50 89 THR A C 1
ATOM 707 O O . THR A 1 89 ? 11.155 0.945 2.979 1.00 84.50 89 THR A O 1
ATOM 710 N N . PHE A 1 90 ? 11.901 1.510 5.008 1.00 80.75 90 PHE A N 1
ATOM 711 C CA . PHE A 1 90 ? 13.259 1.796 4.556 1.00 80.75 90 PHE A CA 1
ATOM 712 C C . PHE A 1 90 ? 14.012 0.533 4.115 1.00 80.75 90 PHE A C 1
ATOM 714 O O . PHE A 1 90 ? 14.691 0.547 3.092 1.00 80.75 90 PHE A O 1
ATOM 721 N N . SER A 1 91 ? 13.864 -0.577 4.837 1.00 81.62 91 SER A N 1
ATOM 722 C CA . SER A 1 91 ? 14.460 -1.858 4.428 1.00 81.62 91 SER A CA 1
ATOM 723 C C . SER A 1 91 ? 13.872 -2.336 3.098 1.00 81.62 91 SER A C 1
ATOM 725 O O . SER A 1 91 ? 14.613 -2.738 2.203 1.00 81.62 91 SER A O 1
ATOM 727 N N . THR A 1 92 ? 12.556 -2.177 2.939 1.00 81.50 92 THR A N 1
ATOM 728 C CA . THR A 1 92 ? 11.816 -2.440 1.696 1.00 81.50 92 THR A CA 1
ATOM 729 C C . THR A 1 92 ? 12.361 -1.587 0.545 1.00 81.50 92 THR A C 1
ATOM 731 O O . THR A 1 92 ? 12.666 -2.114 -0.522 1.00 81.50 92 THR A O 1
ATOM 734 N N . LEU A 1 93 ? 12.589 -0.284 0.768 1.00 79.31 93 LEU A N 1
ATOM 735 C CA . LEU A 1 93 ? 13.238 0.592 -0.215 1.00 79.31 93 LEU A CA 1
ATOM 736 C C . LEU A 1 93 ? 14.584 0.021 -0.665 1.00 79.31 93 LEU A C 1
ATOM 738 O O . LEU A 1 93 ? 14.824 -0.110 -1.858 1.00 79.31 93 LEU A O 1
ATOM 742 N N . LEU A 1 94 ? 15.469 -0.310 0.278 1.00 78.56 94 LEU A N 1
ATOM 743 C CA . LEU A 1 94 ? 16.814 -0.796 -0.035 1.00 78.56 94 LEU A CA 1
ATOM 744 C C . LEU A 1 94 ? 16.790 -2.117 -0.807 1.00 78.56 94 LEU A C 1
ATOM 746 O O . LEU A 1 94 ? 17.567 -2.280 -1.749 1.00 78.56 94 LEU A O 1
ATOM 750 N N . GLN A 1 95 ? 15.887 -3.026 -0.439 1.00 78.38 95 GLN A N 1
ATOM 751 C CA . GLN A 1 95 ? 15.719 -4.315 -1.104 1.00 78.38 95 GLN A CA 1
ATOM 752 C C . GLN A 1 95 ? 15.257 -4.147 -2.555 1.00 78.38 95 GLN A C 1
ATOM 754 O O . GLN A 1 95 ? 15.796 -4.791 -3.455 1.00 78.38 95 GLN A O 1
ATOM 759 N N . TYR A 1 96 ? 14.314 -3.234 -2.796 1.00 73.12 96 TYR A N 1
ATOM 760 C CA . TYR A 1 96 ? 13.733 -3.031 -4.120 1.00 73.12 96 TYR A CA 1
ATOM 761 C C . TYR A 1 96 ? 14.391 -1.898 -4.919 1.00 73.12 96 TYR A C 1
ATOM 763 O O . TYR A 1 96 ? 14.059 -1.712 -6.081 1.00 73.12 96 TYR A O 1
ATOM 771 N N . LEU A 1 97 ? 15.381 -1.172 -4.392 1.00 65.69 97 LEU A N 1
ATOM 772 C CA . LEU A 1 97 ? 16.132 -0.160 -5.155 1.00 65.69 97 LEU A CA 1
ATOM 773 C C . LEU A 1 97 ? 16.985 -0.770 -6.282 1.00 65.69 97 LEU A C 1
ATOM 775 O O . LEU A 1 97 ? 17.159 -0.141 -7.323 1.00 65.69 97 LEU A O 1
ATOM 779 N N . GLN A 1 98 ? 17.524 -1.982 -6.102 1.00 58.72 98 GLN A N 1
ATOM 780 C CA . GLN A 1 98 ? 18.408 -2.611 -7.094 1.00 58.72 98 GLN A CA 1
ATOM 781 C C . GLN A 1 98 ? 17.714 -2.998 -8.418 1.00 58.72 98 GLN A C 1
ATOM 783 O O . GLN A 1 98 ? 18.271 -2.683 -9.474 1.00 58.72 98 GLN A O 1
ATOM 788 N N . PRO A 1 99 ? 16.527 -3.637 -8.409 1.00 59.53 99 PRO A N 1
ATOM 789 C CA . PRO A 1 99 ? 15.788 -3.965 -9.633 1.00 59.53 99 PRO A CA 1
ATOM 790 C C . PRO A 1 99 ? 15.465 -2.752 -10.523 1.00 59.53 99 PRO A C 1
ATOM 792 O O . PRO A 1 99 ? 15.547 -2.862 -11.749 1.00 59.53 99 PRO A O 1
ATOM 795 N N . TYR A 1 100 ? 15.195 -1.582 -9.923 1.00 55.81 100 TYR A N 1
ATOM 796 C CA . TYR A 1 100 ? 14.880 -0.334 -10.637 1.00 55.81 100 TYR A CA 1
ATOM 797 C C . TYR A 1 100 ? 16.012 0.140 -11.548 1.00 55.81 100 TYR A C 1
ATOM 799 O O . TYR A 1 100 ? 15.798 0.471 -12.711 1.00 55.81 100 TYR A O 1
ATOM 807 N N . PHE A 1 101 ? 17.234 0.168 -11.015 1.00 55.25 101 PHE A N 1
ATOM 808 C CA . PHE A 1 101 ? 18.400 0.671 -11.741 1.00 55.25 101 PHE A CA 1
ATOM 809 C C . PHE A 1 101 ? 19.049 -0.392 -12.636 1.00 55.25 101 PHE A C 1
ATOM 811 O O . PHE A 1 101 ? 19.960 -0.070 -13.396 1.00 55.25 101 PHE A O 1
ATOM 818 N N . GLY A 1 102 ? 18.617 -1.654 -12.530 1.00 47.03 102 GLY A N 1
ATOM 819 C CA . GLY A 1 102 ? 19.383 -2.787 -13.033 1.00 47.03 102 GLY A CA 1
ATOM 820 C C . GLY A 1 102 ? 18.829 -3.512 -14.256 1.00 47.03 102 GLY A C 1
ATOM 821 O O . GLY A 1 102 ? 19.638 -3.945 -15.076 1.00 47.03 102 GLY A O 1
ATOM 822 N N . LYS A 1 103 ? 17.511 -3.757 -14.366 1.00 53.66 103 LYS A N 1
ATOM 823 C CA . LYS A 1 103 ? 17.059 -4.874 -15.232 1.00 53.66 103 LYS A CA 1
ATOM 824 C C . LYS A 1 103 ? 15.736 -4.733 -15.985 1.00 53.66 103 LYS A C 1
ATOM 826 O O . LYS A 1 103 ? 15.421 -5.631 -16.758 1.00 53.66 103 LYS A O 1
ATOM 831 N N . GLY A 1 104 ? 14.975 -3.648 -15.816 1.00 63.72 104 GLY A N 1
ATOM 832 C CA . GLY A 1 104 ? 13.666 -3.529 -16.480 1.00 63.72 104 GLY A CA 1
ATOM 833 C C . GLY A 1 104 ? 12.702 -4.659 -16.096 1.00 63.72 104 GLY A C 1
ATOM 834 O O . GLY A 1 104 ? 11.869 -5.064 -16.902 1.00 63.72 104 GLY A O 1
ATOM 835 N N . GLU A 1 105 ? 12.856 -5.204 -14.884 1.00 76.88 105 GLU A N 1
ATOM 836 C CA . GLU A 1 105 ? 11.966 -6.230 -14.355 1.00 76.88 105 GLU A CA 1
ATOM 837 C C . GLU A 1 105 ? 10.542 -5.669 -14.257 1.00 76.88 105 GLU A C 1
ATOM 839 O O . GLU A 1 105 ? 10.316 -4.497 -13.934 1.00 76.88 105 GLU A O 1
ATOM 844 N N . THR A 1 106 ? 9.574 -6.519 -14.579 1.00 85.25 106 THR A N 1
ATOM 845 C CA . THR A 1 106 ? 8.153 -6.203 -14.471 1.00 85.25 106 THR A CA 1
ATOM 846 C C . THR A 1 106 ? 7.509 -7.279 -13.623 1.00 85.25 106 THR A C 1
ATOM 848 O O . THR A 1 106 ? 7.788 -8.465 -13.803 1.00 85.25 106 THR A O 1
ATOM 851 N N . ILE A 1 107 ? 6.685 -6.854 -12.673 1.00 90.56 107 ILE A N 1
ATOM 852 C CA . ILE A 1 107 ? 5.821 -7.743 -11.898 1.00 90.56 107 ILE A CA 1
ATOM 853 C C . ILE A 1 107 ? 4.376 -7.279 -12.090 1.00 90.56 107 ILE A C 1
ATOM 855 O O . ILE A 1 107 ? 4.168 -6.089 -12.359 1.00 90.56 107 ILE A O 1
ATOM 859 N N . PRO A 1 108 ? 3.384 -8.173 -11.951 1.00 93.81 108 PRO A N 1
ATOM 860 C CA . PRO A 1 108 ? 1.983 -7.785 -12.055 1.00 93.81 108 PRO A CA 1
ATOM 861 C C . PRO A 1 108 ? 1.654 -6.638 -11.095 1.00 93.81 108 PRO A C 1
ATOM 863 O O . PRO A 1 108 ? 2.169 -6.602 -9.974 1.00 93.81 108 PRO A O 1
ATOM 866 N N . ALA A 1 109 ? 0.830 -5.695 -11.547 1.00 94.81 109 ALA A N 1
ATOM 867 C CA . ALA A 1 109 ? 0.254 -4.664 -10.694 1.00 94.81 109 ALA A CA 1
ATOM 868 C C . ALA A 1 109 ? -0.691 -5.276 -9.650 1.00 94.81 109 ALA A C 1
ATOM 870 O O . ALA A 1 109 ? -1.307 -6.317 -9.886 1.00 94.81 109 ALA A O 1
ATOM 871 N N . GLY A 1 110 ? -0.795 -4.614 -8.504 1.00 95.75 110 GLY A N 1
ATOM 872 C CA . GLY A 1 110 ? -1.675 -4.994 -7.410 1.00 95.75 110 GLY A CA 1
ATOM 873 C C . GLY A 1 110 ? -2.624 -3.866 -7.040 1.00 95.75 110 GLY A C 1
ATOM 874 O O . GLY A 1 110 ? -2.515 -2.732 -7.521 1.00 95.75 110 GLY A O 1
ATOM 875 N N . LEU A 1 111 ? -3.563 -4.183 -6.156 1.00 96.50 111 LEU A N 1
ATOM 876 C CA . LEU A 1 111 ? -4.440 -3.180 -5.574 1.00 96.50 111 LEU A CA 1
ATOM 877 C C . LEU A 1 111 ? -3.646 -2.244 -4.664 1.00 96.50 111 LEU A C 1
ATOM 879 O O . LEU A 1 111 ? -2.618 -2.614 -4.094 1.00 96.50 111 LEU A O 1
ATOM 883 N N . ILE A 1 112 ? -4.133 -1.016 -4.521 1.00 95.25 112 ILE A N 1
ATOM 884 C CA . ILE A 1 112 ? -3.484 0.010 -3.710 1.00 95.25 112 ILE A CA 1
ATOM 885 C C . ILE A 1 112 ? -4.501 0.593 -2.753 1.00 95.25 112 ILE A C 1
ATOM 887 O O . ILE A 1 112 ? -5.542 1.100 -3.169 1.00 95.25 112 ILE A O 1
ATOM 891 N N . TYR A 1 113 ? -4.138 0.593 -1.479 1.00 94.12 113 TYR A N 1
ATOM 892 C CA . TYR A 1 113 ? -4.813 1.352 -0.449 1.00 94.12 113 TYR A CA 1
ATOM 893 C C . TYR A 1 113 ? -3.923 2.506 0.010 1.00 94.12 113 TYR A C 1
ATOM 895 O O . TYR A 1 113 ? -2.747 2.337 0.339 1.00 94.12 113 TYR A O 1
ATOM 903 N N . LEU A 1 114 ? -4.505 3.699 0.078 1.00 91.25 114 LEU A N 1
ATOM 904 C CA . LEU A 1 114 ? -3.888 4.862 0.698 1.00 91.25 114 LEU A CA 1
ATOM 905 C C . LEU A 1 114 ? -4.894 5.484 1.664 1.00 91.25 114 LEU A C 1
ATOM 907 O O . LEU A 1 114 ? -6.057 5.586 1.306 1.00 91.25 114 LEU A O 1
ATOM 911 N N . PRO A 1 115 ? -4.473 5.973 2.843 1.00 87.25 115 PRO A N 1
ATOM 912 C CA . PRO A 1 115 ? -5.362 6.732 3.711 1.00 87.25 115 PRO A CA 1
ATOM 913 C C . PRO A 1 115 ? -5.794 8.031 3.022 1.00 87.25 115 PRO A C 1
ATOM 915 O O . PRO A 1 115 ? -5.022 8.616 2.255 1.00 87.25 115 PRO A O 1
ATOM 918 N N . GLN A 1 116 ? -6.963 8.556 3.396 1.00 85.44 116 GLN A N 1
ATOM 919 C CA . GLN A 1 116 ? -7.591 9.732 2.773 1.00 85.44 116 GLN A CA 1
ATOM 920 C C . GLN A 1 116 ? -6.644 10.918 2.521 1.00 85.44 116 GLN A C 1
ATOM 922 O O . GLN A 1 116 ? -6.682 11.549 1.464 1.00 85.44 116 GLN A O 1
ATOM 927 N N . LYS A 1 117 ? -5.736 11.201 3.464 1.00 82.94 117 LYS A N 1
ATOM 928 C CA . LYS A 1 117 ? -4.747 12.290 3.356 1.00 82.94 117 LYS A CA 1
ATOM 929 C C . LYS A 1 117 ? -3.755 12.134 2.187 1.00 82.94 117 LYS A C 1
ATOM 931 O O . LYS A 1 117 ? -3.122 13.112 1.801 1.00 82.94 117 LYS A O 1
ATOM 936 N N . LEU A 1 118 ? -3.606 10.928 1.639 1.00 85.06 118 LEU A N 1
ATOM 937 C CA . LEU A 1 118 ? -2.689 10.584 0.547 1.00 85.06 118 LEU A CA 1
ATOM 938 C C . LEU A 1 118 ? -3.398 10.305 -0.785 1.00 85.06 118 LEU A C 1
ATOM 940 O O . LEU A 1 118 ? -2.721 10.051 -1.778 1.00 85.06 118 LEU A O 1
ATOM 944 N N . HIS A 1 119 ? -4.728 10.412 -0.863 1.00 86.88 119 HIS A N 1
ATOM 945 C CA . HIS A 1 119 ? -5.477 10.103 -2.092 1.00 86.88 119 HIS A CA 1
ATOM 946 C C . HIS A 1 119 ? -5.044 10.927 -3.316 1.00 86.88 119 HIS A C 1
ATOM 948 O O . HIS A 1 119 ? -5.208 10.472 -4.443 1.00 86.88 119 HIS A O 1
ATOM 954 N N . GLY A 1 120 ? -4.442 12.107 -3.116 1.00 80.25 120 GLY A N 1
ATOM 955 C CA . GLY A 1 120 ? -4.022 13.004 -4.198 1.00 80.25 120 GLY A CA 1
ATOM 956 C C . GLY A 1 120 ? -3.028 12.413 -5.211 1.00 80.25 120 GLY A C 1
ATOM 957 O O . GLY A 1 120 ? -2.861 12.997 -6.275 1.00 80.25 120 GLY A O 1
ATOM 958 N N . GLY A 1 121 ? -2.379 11.281 -4.917 1.00 79.88 121 GLY A N 1
ATOM 959 C CA . GLY A 1 121 ? -1.535 10.557 -5.881 1.00 79.88 121 GLY A CA 1
ATOM 960 C C . GLY A 1 121 ? -2.012 9.141 -6.220 1.00 79.88 121 GLY A C 1
ATOM 961 O O . GLY A 1 121 ? -1.336 8.459 -6.986 1.00 79.88 121 GLY A O 1
ATOM 962 N N . LEU A 1 122 ? -3.160 8.701 -5.690 1.00 87.50 122 LEU A N 1
ATOM 963 C CA . LEU A 1 122 ? -3.657 7.330 -5.857 1.00 87.50 122 LEU A CA 1
ATOM 964 C C . LEU A 1 122 ? -3.893 6.978 -7.330 1.00 87.50 122 LEU A C 1
ATOM 966 O O . LEU A 1 122 ? -3.452 5.929 -7.787 1.00 87.50 122 LEU A O 1
ATOM 970 N N . GLU A 1 123 ? -4.514 7.887 -8.084 1.00 88.44 123 GLU A N 1
ATOM 971 C CA . GLU A 1 123 ? -4.791 7.706 -9.514 1.00 88.44 123 GLU A CA 1
ATOM 972 C C . GLU A 1 123 ? -3.513 7.414 -10.311 1.00 88.44 123 GLU A C 1
ATOM 974 O O . GLU A 1 123 ? -3.495 6.547 -11.181 1.00 88.44 123 GLU A O 1
ATOM 979 N N . LYS A 1 124 ? -2.406 8.082 -9.965 1.00 86.75 124 LYS A N 1
ATOM 980 C CA . LYS A 1 124 ? -1.128 7.845 -10.629 1.00 86.75 124 LYS A CA 1
ATOM 981 C C . LYS A 1 124 ? -0.598 6.446 -10.338 1.00 86.75 124 LYS A C 1
ATOM 983 O O . LYS A 1 124 ? -0.145 5.791 -11.271 1.00 86.75 124 LYS A O 1
ATOM 988 N N . ILE A 1 125 ? -0.645 5.997 -9.084 1.00 91.69 125 ILE A N 1
ATOM 989 C CA . ILE A 1 125 ? -0.194 4.643 -8.735 1.00 91.69 125 ILE A CA 1
ATOM 990 C C . ILE A 1 125 ? -1.051 3.616 -9.480 1.00 91.69 125 ILE A C 1
ATOM 992 O O . ILE A 1 125 ? -0.514 2.732 -10.136 1.00 91.69 125 ILE A O 1
ATOM 996 N N . LEU A 1 126 ? -2.375 3.777 -9.451 1.00 92.44 126 LEU A N 1
ATOM 997 C CA . LEU A 1 126 ? -3.297 2.860 -10.121 1.00 92.44 126 LEU A CA 1
ATOM 998 C C . LEU A 1 126 ? -3.174 2.881 -11.654 1.00 92.44 126 LEU A C 1
ATOM 1000 O O . LEU A 1 126 ? -3.569 1.918 -12.295 1.00 92.44 126 LEU A O 1
ATOM 1004 N N . SER A 1 127 ? -2.612 3.935 -12.254 1.00 90.69 127 SER A N 1
ATOM 1005 C CA . SER A 1 127 ? -2.341 3.978 -13.701 1.00 90.69 127 SER A CA 1
ATOM 1006 C C . SER A 1 127 ? -1.139 3.131 -14.143 1.00 90.69 127 SER A C 1
ATOM 1008 O O . SER A 1 127 ? -0.959 2.908 -15.341 1.00 90.69 127 SER A O 1
ATOM 1010 N N . GLU A 1 128 ? -0.293 2.682 -13.211 1.00 91.50 128 GLU A N 1
ATOM 1011 C CA . GLU A 1 128 ? 0.896 1.891 -13.531 1.00 91.50 128 GLU A CA 1
ATOM 1012 C C . GLU A 1 128 ? 0.573 0.394 -13.591 1.00 91.50 128 GLU A C 1
ATOM 1014 O O . GLU A 1 128 ? 0.138 -0.201 -12.609 1.00 91.50 128 GLU A O 1
ATOM 1019 N N . SER A 1 129 ? 0.891 -0.238 -14.722 1.00 90.25 129 SER A N 1
ATOM 1020 C CA . SER A 1 129 ? 0.700 -1.680 -14.948 1.00 90.25 129 SER A CA 1
ATOM 1021 C C . SER A 1 129 ? 1.825 -2.560 -14.389 1.00 90.25 129 SER A C 1
ATOM 1023 O O . SER A 1 129 ? 1.709 -3.785 -14.383 1.00 90.25 129 SER A O 1
ATOM 1025 N N . ASN A 1 130 ? 2.919 -1.951 -13.919 1.00 90.44 130 ASN A N 1
ATOM 1026 C CA . ASN A 1 130 ? 4.036 -2.645 -13.283 1.00 90.44 130 ASN A CA 1
ATOM 1027 C C . ASN A 1 130 ? 3.987 -2.436 -11.764 1.00 90.44 130 ASN A C 1
ATOM 1029 O O . ASN A 1 130 ? 4.188 -1.315 -11.287 1.00 90.44 130 ASN A O 1
ATOM 1033 N N . GLY A 1 131 ? 3.816 -3.519 -11.001 1.00 91.12 131 GLY A N 1
ATOM 1034 C CA . GLY A 1 131 ? 3.769 -3.483 -9.535 1.00 91.12 131 GLY A CA 1
ATOM 1035 C C . GLY A 1 131 ? 5.038 -2.915 -8.884 1.00 91.12 131 GLY A C 1
ATOM 1036 O O . GLY A 1 131 ? 4.972 -2.306 -7.814 1.00 91.12 131 GLY A O 1
ATOM 1037 N N .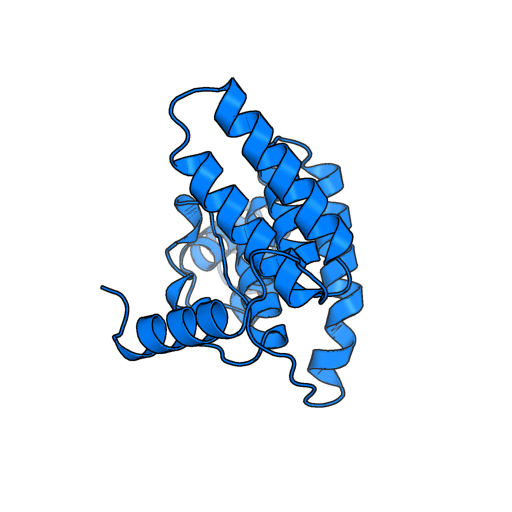 LEU A 1 132 ? 6.197 -3.010 -9.550 1.00 89.44 132 LEU A N 1
ATOM 1038 C CA . LEU A 1 132 ? 7.417 -2.336 -9.092 1.00 89.44 132 LEU A CA 1
ATOM 1039 C C . LEU A 1 132 ? 7.270 -0.810 -9.169 1.00 89.44 132 LEU A C 1
ATOM 1041 O O . LEU A 1 132 ? 7.562 -0.121 -8.194 1.00 89.44 132 LEU A O 1
ATOM 1045 N N . LEU A 1 133 ? 6.758 -0.277 -10.285 1.00 88.81 133 LEU A N 1
ATOM 1046 C CA . LEU A 1 133 ? 6.505 1.163 -10.438 1.00 88.81 133 LEU A CA 1
ATOM 1047 C C . LEU A 1 133 ? 5.450 1.656 -9.448 1.00 88.81 133 LEU A C 1
ATOM 1049 O O . LEU A 1 133 ? 5.657 2.697 -8.819 1.00 88.81 133 LEU A O 1
ATOM 1053 N N . GLN A 1 134 ? 4.387 0.877 -9.230 1.00 92.12 134 GLN A N 1
ATOM 1054 C CA . GLN A 1 134 ? 3.402 1.171 -8.188 1.00 92.12 134 GLN A CA 1
ATOM 1055 C C . GLN A 1 134 ? 4.064 1.304 -6.811 1.00 92.12 134 GLN A C 1
ATOM 1057 O O . GLN A 1 134 ? 3.806 2.258 -6.076 1.00 92.12 134 GLN A O 1
ATOM 1062 N N . SER A 1 135 ? 4.981 0.391 -6.491 1.00 90.94 135 SER A N 1
ATOM 1063 C CA . SER A 1 135 ? 5.695 0.375 -5.213 1.00 90.94 135 SER A CA 1
ATOM 1064 C C . SER A 1 135 ? 6.607 1.588 -5.033 1.00 90.94 135 SER A C 1
ATOM 1066 O O . SER A 1 135 ? 6.633 2.185 -3.956 1.00 90.94 135 SER A O 1
ATOM 1068 N N . TYR A 1 136 ? 7.316 2.022 -6.080 1.00 86.94 136 TYR A N 1
ATOM 1069 C CA . TYR A 1 136 ? 8.148 3.230 -6.002 1.00 86.94 136 TYR A CA 1
ATOM 1070 C C . TYR A 1 136 ? 7.327 4.511 -5.848 1.00 86.94 136 TYR A C 1
ATOM 1072 O O . TYR A 1 136 ? 7.714 5.424 -5.113 1.00 86.94 136 TYR A O 1
ATOM 1080 N N . LEU A 1 137 ? 6.184 4.600 -6.522 1.00 88.75 137 LEU A N 1
ATOM 1081 C CA . LEU A 1 137 ? 5.298 5.745 -6.345 1.00 88.75 137 LEU A CA 1
ATOM 1082 C C . LEU A 1 137 ? 4.710 5.755 -4.930 1.00 88.75 137 LEU A C 1
ATOM 1084 O O . LEU A 1 137 ? 4.755 6.785 -4.253 1.00 88.75 137 LEU A O 1
ATOM 1088 N N . MET A 1 138 ? 4.247 4.597 -4.448 1.00 91.44 138 MET A N 1
ATOM 1089 C CA . MET A 1 138 ? 3.713 4.449 -3.097 1.00 91.44 138 MET A CA 1
ATOM 1090 C C . MET A 1 138 ? 4.757 4.816 -2.039 1.00 91.44 138 MET A C 1
ATOM 1092 O O . MET A 1 138 ? 4.451 5.580 -1.121 1.00 91.44 138 MET A O 1
ATOM 1096 N N . ILE A 1 139 ? 6.004 4.351 -2.172 1.00 87.38 139 ILE A N 1
ATOM 1097 C CA . ILE A 1 139 ? 7.037 4.656 -1.180 1.00 87.38 139 ILE A CA 1
ATOM 1098 C C . ILE A 1 139 ? 7.359 6.154 -1.115 1.00 87.38 139 ILE A C 1
ATOM 1100 O O . ILE A 1 139 ? 7.505 6.702 -0.019 1.00 87.38 139 ILE A O 1
ATOM 1104 N N . GLY A 1 140 ? 7.384 6.839 -2.265 1.00 82.94 140 GLY A N 1
ATOM 1105 C CA . GLY A 1 140 ? 7.538 8.294 -2.341 1.00 82.94 140 GLY A CA 1
ATOM 1106 C C . GLY A 1 140 ? 6.394 9.063 -1.669 1.00 82.94 140 GLY A C 1
ATOM 1107 O O . GLY A 1 140 ? 6.592 10.190 -1.213 1.00 82.94 140 GLY A O 1
ATOM 1108 N N . MET A 1 141 ? 5.213 8.456 -1.551 1.00 86.00 141 MET A N 1
ATOM 1109 C CA . MET A 1 141 ? 4.058 9.059 -0.883 1.00 86.00 141 MET A CA 1
ATOM 1110 C C . MET A 1 141 ? 4.014 8.759 0.619 1.00 86.00 141 MET A C 1
ATOM 1112 O O . MET A 1 141 ? 3.673 9.648 1.398 1.00 86.00 141 MET A O 1
ATOM 1116 N N . ILE A 1 142 ? 4.377 7.546 1.052 1.00 86.94 142 ILE A N 1
ATOM 1117 C CA . ILE A 1 142 ? 4.243 7.145 2.464 1.00 86.94 142 ILE A CA 1
ATOM 1118 C C . ILE A 1 142 ? 5.466 7.503 3.322 1.00 86.94 142 ILE A C 1
ATOM 1120 O O . ILE A 1 142 ? 5.299 7.856 4.488 1.00 86.94 142 ILE A O 1
ATOM 1124 N N . MET A 1 143 ? 6.695 7.471 2.787 1.00 81.19 143 MET A N 1
ATOM 1125 C CA . MET A 1 143 ? 7.903 7.773 3.579 1.00 81.19 143 MET A CA 1
ATOM 1126 C C . MET A 1 143 ? 7.884 9.175 4.212 1.00 81.19 143 MET A C 1
ATOM 1128 O O . MET A 1 143 ? 8.188 9.286 5.403 1.00 81.19 143 MET A O 1
ATOM 1132 N N . PRO A 1 144 ? 7.475 10.243 3.495 1.00 78.31 144 PRO A N 1
ATOM 1133 C CA . PRO A 1 144 ? 7.340 11.579 4.081 1.00 78.31 144 PRO A CA 1
ATOM 1134 C C . PRO A 1 144 ? 6.282 11.691 5.193 1.00 78.31 144 PRO A C 1
ATOM 1136 O O . PRO A 1 144 ? 6.216 12.720 5.870 1.00 78.31 144 PRO A O 1
ATOM 1139 N N . GLU A 1 145 ? 5.426 10.681 5.375 1.00 78.38 145 GLU A N 1
ATOM 1140 C CA . GLU A 1 145 ? 4.416 10.622 6.439 1.00 78.38 145 GLU A CA 1
ATOM 1141 C C . GLU A 1 145 ? 4.889 9.872 7.689 1.00 78.38 145 GLU A C 1
ATOM 1143 O O . GLU A 1 145 ? 4.321 10.071 8.761 1.00 78.38 145 GLU A O 1
ATOM 1148 N N . MET A 1 146 ? 5.913 9.021 7.579 1.00 76.19 146 MET A N 1
ATOM 1149 C CA . MET A 1 146 ? 6.357 8.130 8.666 1.00 76.19 146 MET A CA 1
ATOM 1150 C C . MET A 1 146 ? 7.259 8.810 9.712 1.00 76.19 146 MET A C 1
ATOM 1152 O O . MET A 1 146 ? 7.611 8.198 10.715 1.00 76.19 146 MET A O 1
ATOM 1156 N N . ARG A 1 147 ? 7.661 10.072 9.506 1.00 65.69 147 ARG A N 1
ATOM 1157 C CA . ARG A 1 147 ? 8.535 10.830 10.429 1.00 65.69 147 ARG A CA 1
ATOM 1158 C C . ARG A 1 147 ? 8.089 12.280 10.613 1.00 65.69 147 ARG A C 1
ATOM 1160 O O . ARG A 1 147 ? 8.871 13.211 10.430 1.00 65.69 147 ARG A O 1
ATOM 1167 N N . LEU A 1 148 ? 6.844 12.488 11.026 1.00 51.75 148 LEU A N 1
ATOM 1168 C CA . LEU A 1 148 ? 6.253 13.818 11.241 1.00 51.75 148 LEU A CA 1
ATOM 1169 C C . LEU A 1 148 ? 6.903 14.679 12.357 1.00 51.75 148 LEU A C 1
ATOM 1171 O O . LEU A 1 148 ? 6.334 15.700 12.727 1.00 51.75 148 LEU A O 1
ATOM 1175 N N . VAL A 1 149 ? 8.090 14.333 12.880 1.00 48.22 149 VAL A N 1
ATOM 1176 C CA . VAL A 1 149 ? 8.735 15.074 13.985 1.00 48.22 149 VAL A CA 1
ATOM 1177 C C . VAL A 1 149 ? 10.058 15.764 13.619 1.00 48.22 149 VAL A C 1
ATOM 1179 O O . VAL A 1 149 ? 10.488 16.631 14.372 1.00 48.22 149 VAL A O 1
ATOM 1182 N N . PHE A 1 150 ? 10.682 15.531 12.457 1.00 45.09 150 PHE A N 1
ATOM 1183 C CA . PHE A 1 150 ? 11.927 16.252 12.131 1.00 45.09 150 PHE A CA 1
ATOM 1184 C C . PHE A 1 150 ? 11.971 16.776 10.692 1.00 45.09 150 PHE A C 1
ATOM 1186 O O . PHE A 1 150 ? 12.288 16.065 9.743 1.00 45.09 150 PHE A O 1
ATOM 1193 N N . TYR A 1 151 ? 11.719 18.082 10.563 1.00 51.06 151 TYR A N 1
ATOM 1194 C CA . TYR A 1 151 ? 11.840 18.918 9.359 1.00 51.06 151 TYR A CA 1
ATOM 1195 C C . TYR A 1 151 ? 13.277 19.040 8.797 1.00 51.06 151 TYR A C 1
ATOM 1197 O O . TYR A 1 151 ? 13.558 19.941 8.009 1.00 51.06 151 TYR A O 1
ATOM 1205 N N . THR A 1 152 ? 14.201 18.159 9.184 1.00 54.06 152 THR A N 1
ATOM 1206 C CA . THR A 1 152 ? 15.618 18.180 8.781 1.00 54.06 152 THR A CA 1
ATOM 1207 C C . THR A 1 152 ? 15.963 17.196 7.666 1.00 54.06 152 THR A C 1
ATOM 1209 O O . THR A 1 152 ? 17.085 17.208 7.170 1.00 54.06 152 THR A O 1
ATOM 1212 N N . GLU A 1 153 ? 15.026 16.355 7.231 1.00 64.81 153 GLU A N 1
ATOM 1213 C CA . GLU A 1 153 ? 15.307 15.294 6.260 1.00 64.81 153 GLU A CA 1
ATOM 1214 C C . GLU A 1 153 ? 14.965 15.700 4.815 1.00 64.81 153 GLU A C 1
ATOM 1216 O O . GLU A 1 153 ? 14.242 15.000 4.099 1.00 64.81 153 GLU A O 1
ATOM 1221 N N . THR A 1 154 ? 15.507 16.835 4.358 1.00 71.62 154 THR A N 1
ATOM 1222 C CA . THR A 1 154 ? 15.369 17.322 2.967 1.00 71.62 154 THR A CA 1
ATOM 1223 C C . THR A 1 154 ? 15.709 16.248 1.934 1.00 71.62 154 THR A C 1
ATOM 1225 O O . THR A 1 154 ? 15.095 16.197 0.876 1.00 71.62 154 THR A O 1
ATOM 1228 N N . ARG A 1 155 ? 16.626 15.325 2.253 1.00 72.38 155 ARG A N 1
ATOM 1229 C CA . ARG A 1 155 ? 17.005 14.197 1.387 1.00 72.38 155 ARG A CA 1
ATOM 1230 C C . ARG A 1 155 ? 15.823 13.297 1.017 1.00 72.38 155 ARG A C 1
ATOM 1232 O O . ARG A 1 155 ? 15.713 12.917 -0.146 1.00 72.38 155 ARG A O 1
ATOM 1239 N N . TRP A 1 156 ? 14.931 12.986 1.960 1.00 73.44 156 TRP A N 1
ATOM 1240 C CA . TRP A 1 156 ? 13.760 12.148 1.673 1.00 73.44 156 TRP A CA 1
ATOM 1241 C C . TRP A 1 156 ? 12.721 12.890 0.856 1.00 73.44 156 TRP A C 1
ATOM 1243 O O . TRP A 1 156 ? 12.142 12.307 -0.051 1.00 73.44 156 TRP A O 1
ATOM 1253 N N . LEU A 1 157 ? 12.532 14.178 1.131 1.00 73.94 157 LEU A N 1
ATOM 1254 C CA . LEU A 1 157 ? 11.635 15.025 0.350 1.00 73.94 157 LEU A CA 1
ATOM 1255 C C . LEU A 1 157 ? 12.158 15.211 -1.081 1.00 73.94 157 LEU A C 1
ATOM 1257 O O . LEU A 1 157 ? 11.381 15.122 -2.024 1.00 73.94 157 LEU A O 1
ATOM 1261 N N . ASN A 1 158 ? 13.475 15.354 -1.262 1.00 77.69 158 ASN A N 1
ATOM 1262 C CA . ASN A 1 158 ? 14.116 15.392 -2.578 1.00 77.69 158 ASN A CA 1
ATOM 1263 C C . ASN A 1 158 ? 13.902 14.080 -3.345 1.00 77.69 158 ASN A C 1
ATOM 1265 O O . ASN A 1 158 ? 13.538 14.106 -4.521 1.00 77.69 158 ASN A O 1
ATOM 1269 N N . LEU A 1 159 ? 14.111 12.933 -2.687 1.00 74.25 159 LEU A N 1
ATOM 1270 C CA . LEU A 1 159 ? 13.876 11.623 -3.295 1.00 74.25 159 LEU A CA 1
ATOM 1271 C C . LEU A 1 159 ? 12.396 11.447 -3.652 1.00 74.25 159 LEU A C 1
ATOM 1273 O O . LEU A 1 159 ? 12.075 11.074 -4.773 1.00 74.25 159 LEU A O 1
ATOM 1277 N N . ALA A 1 160 ? 11.494 11.781 -2.732 1.00 76.31 160 ALA A N 1
ATOM 1278 C CA . ALA A 1 160 ? 10.058 11.690 -2.937 1.00 76.31 160 ALA A CA 1
ATOM 1279 C C . ALA A 1 160 ? 9.572 12.590 -4.084 1.00 76.31 160 ALA A C 1
ATOM 1281 O O . ALA A 1 160 ? 8.772 12.142 -4.898 1.00 76.31 160 ALA A O 1
ATOM 1282 N N . ASN A 1 161 ? 10.101 13.811 -4.210 1.00 80.06 161 ASN A N 1
ATOM 1283 C CA . ASN A 1 161 ? 9.811 14.701 -5.339 1.00 80.06 161 ASN A CA 1
ATOM 1284 C C . ASN A 1 161 ? 10.438 14.214 -6.650 1.00 80.06 161 ASN A C 1
ATOM 1286 O O . ASN A 1 161 ? 9.889 14.473 -7.713 1.00 80.06 161 ASN A O 1
ATOM 1290 N N . SER A 1 162 ? 11.551 13.480 -6.596 1.00 78.38 162 SER A N 1
ATOM 1291 C CA . SER A 1 162 ? 12.120 12.836 -7.788 1.00 78.38 162 SER A CA 1
ATOM 1292 C C . SER A 1 162 ? 11.265 11.654 -8.258 1.00 78.38 162 SER A C 1
ATOM 1294 O O . SER A 1 162 ? 11.163 11.415 -9.457 1.00 78.38 162 SER A O 1
ATOM 1296 N N . LEU A 1 163 ? 10.646 10.923 -7.325 1.00 73.00 163 LEU A N 1
ATOM 1297 C CA . LEU A 1 163 ? 9.799 9.760 -7.616 1.00 73.00 163 LEU A CA 1
ATOM 1298 C C . LEU A 1 163 ? 8.360 10.149 -7.992 1.00 73.00 163 LEU A C 1
ATOM 1300 O O . LEU A 1 163 ? 7.772 9.543 -8.881 1.00 73.00 163 LEU A O 1
ATOM 1304 N N . CYS A 1 164 ? 7.783 11.148 -7.321 1.00 72.69 164 CYS A N 1
ATOM 1305 C CA . CYS A 1 164 ? 6.393 11.577 -7.485 1.00 72.69 164 CYS A CA 1
ATOM 1306 C C . CYS A 1 164 ? 6.295 13.119 -7.493 1.00 72.69 164 CYS A C 1
ATOM 1308 O O . CYS A 1 164 ? 5.757 13.716 -6.554 1.00 72.69 164 CYS A O 1
ATOM 1310 N N . PRO A 1 165 ? 6.830 13.792 -8.532 1.00 73.62 165 PRO A N 1
ATOM 1311 C CA . PRO A 1 165 ? 6.937 15.256 -8.582 1.00 73.62 165 PRO A CA 1
ATOM 1312 C C . PRO A 1 165 ? 5.588 15.983 -8.526 1.00 73.62 165 PRO A C 1
ATOM 1314 O O . PRO A 1 165 ? 5.512 17.127 -8.102 1.00 73.62 165 PRO A O 1
ATOM 1317 N N . GLN A 1 166 ? 4.508 15.331 -8.937 1.00 72.06 166 GLN A N 1
ATOM 1318 C CA . GLN A 1 166 ? 3.151 15.872 -8.944 1.00 72.06 166 GLN A CA 1
ATOM 1319 C C . GLN A 1 166 ? 2.470 15.854 -7.567 1.00 72.06 166 GLN A C 1
ATOM 1321 O O . GLN A 1 166 ? 1.403 16.449 -7.406 1.00 72.06 166 GLN A O 1
ATOM 1326 N N . PHE A 1 167 ? 3.045 15.183 -6.562 1.00 76.94 167 PHE A N 1
ATOM 1327 C CA . PHE A 1 167 ? 2.443 15.122 -5.234 1.00 76.94 167 PHE A CA 1
ATOM 1328 C C . PHE A 1 167 ? 2.740 16.403 -4.442 1.00 76.94 167 PHE A C 1
ATOM 1330 O O . PHE A 1 167 ? 3.714 16.508 -3.696 1.00 76.94 167 PHE A O 1
ATOM 1337 N N . VAL A 1 168 ? 1.849 17.386 -4.604 1.00 73.94 168 VAL A N 1
ATOM 1338 C CA . VAL A 1 168 ? 1.930 18.737 -4.020 1.00 73.94 168 VAL A CA 1
ATOM 1339 C C . VAL A 1 168 ? 2.305 18.761 -2.527 1.00 73.94 168 VAL A C 1
ATOM 1341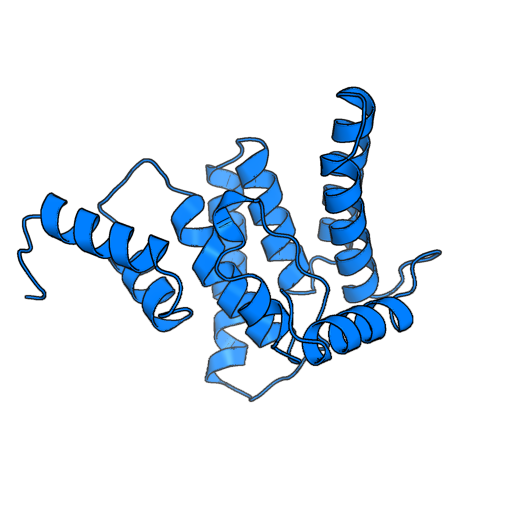 O O . VAL A 1 168 ? 3.136 19.595 -2.155 1.00 73.94 168 VAL A O 1
ATOM 1344 N N . PRO A 1 169 ? 1.792 17.869 -1.652 1.00 77.62 169 PRO A N 1
ATOM 1345 C CA . PRO A 1 169 ? 2.193 17.870 -0.246 1.00 77.62 169 PRO A CA 1
ATOM 1346 C C . PRO A 1 169 ? 3.700 17.675 -0.028 1.00 77.62 169 PRO A C 1
ATOM 1348 O O . PRO A 1 169 ? 4.261 18.307 0.868 1.00 77.62 169 PRO A O 1
ATOM 1351 N N . ASN A 1 170 ? 4.379 16.867 -0.851 1.00 75.81 170 ASN A N 1
ATOM 1352 C CA . ASN A 1 170 ? 5.828 16.677 -0.737 1.00 75.81 170 ASN A CA 1
ATOM 1353 C C . ASN A 1 170 ? 6.599 17.939 -1.136 1.00 75.81 170 ASN A C 1
ATOM 1355 O O . ASN A 1 170 ? 7.559 18.301 -0.455 1.00 75.81 170 ASN A O 1
ATOM 1359 N N . ILE A 1 171 ? 6.150 18.657 -2.169 1.00 72.69 171 ILE A N 1
ATOM 1360 C CA . ILE A 1 171 ? 6.727 19.951 -2.567 1.00 72.69 171 ILE A CA 1
ATOM 1361 C C . ILE A 1 171 ? 6.573 20.975 -1.438 1.00 72.69 171 ILE A C 1
ATOM 1363 O O . ILE A 1 171 ? 7.539 21.643 -1.070 1.00 72.69 171 ILE A O 1
ATOM 1367 N N . ILE A 1 172 ? 5.381 21.073 -0.840 1.00 72.88 172 ILE A N 1
ATOM 1368 C CA . ILE A 1 172 ? 5.125 22.005 0.269 1.00 72.88 172 ILE A CA 1
ATOM 1369 C C . ILE A 1 172 ? 6.014 21.663 1.468 1.00 72.88 172 ILE A C 1
ATOM 1371 O O . ILE A 1 172 ? 6.668 22.547 2.023 1.00 72.88 172 ILE A O 1
ATOM 1375 N N . LYS A 1 173 ? 6.089 20.383 1.851 1.00 76.56 173 LYS A N 1
ATOM 1376 C CA . LYS A 1 173 ? 6.972 19.928 2.934 1.00 76.56 173 LYS A CA 1
ATOM 1377 C C . LYS A 1 173 ? 8.439 20.241 2.642 1.00 76.56 173 LYS A C 1
ATOM 1379 O O . LYS A 1 173 ? 9.151 20.670 3.548 1.00 76.56 173 LYS A O 1
ATOM 1384 N N . GLN A 1 174 ? 8.886 20.059 1.400 1.00 76.62 174 GLN A N 1
ATOM 1385 C CA . GLN A 1 174 ? 10.249 20.385 0.975 1.00 76.62 174 GLN A CA 1
ATOM 1386 C C . GLN A 1 174 ? 10.526 21.885 1.117 1.00 76.62 174 GLN A C 1
ATOM 1388 O O . GLN A 1 174 ? 11.517 22.263 1.739 1.00 76.62 174 GLN A O 1
ATOM 1393 N N . ALA A 1 175 ? 9.627 22.740 0.624 1.00 72.25 175 ALA A N 1
ATOM 1394 C CA . ALA A 1 175 ? 9.754 24.191 0.740 1.00 72.25 175 ALA A CA 1
ATOM 1395 C C . ALA A 1 175 ? 9.795 24.648 2.209 1.00 72.25 175 ALA A C 1
ATOM 1397 O O . ALA A 1 175 ? 10.668 25.426 2.593 1.00 72.25 175 ALA A O 1
ATOM 1398 N N . LEU A 1 176 ? 8.908 24.115 3.056 1.00 73.62 176 LEU A N 1
ATOM 1399 C CA . LEU A 1 176 ? 8.903 24.400 4.495 1.00 73.62 176 LEU A CA 1
ATOM 1400 C C . LEU A 1 176 ? 10.191 23.931 5.184 1.00 73.62 176 LEU A C 1
ATOM 1402 O O . LEU A 1 176 ? 10.715 24.642 6.042 1.00 73.62 176 LEU A O 1
ATOM 1406 N N . SER A 1 177 ? 10.724 22.770 4.797 1.00 76.06 177 SER A N 1
ATOM 1407 C CA . SER A 1 177 ? 12.003 22.262 5.305 1.00 76.06 177 SER A CA 1
ATOM 1408 C C . SER A 1 177 ? 13.167 23.186 4.923 1.00 76.06 177 SER A C 1
ATOM 1410 O O . SER A 1 177 ? 13.958 23.554 5.791 1.00 76.06 177 SER A O 1
ATOM 1412 N N . HIS A 1 178 ? 13.226 23.658 3.674 1.00 74.38 178 HIS A N 1
ATOM 1413 C CA . HIS A 1 178 ? 14.230 24.635 3.240 1.00 74.38 178 HIS A CA 1
ATOM 1414 C C . HIS A 1 178 ? 14.125 25.966 4.006 1.00 74.38 178 HIS A C 1
ATOM 1416 O O . HIS A 1 178 ? 15.137 26.458 4.513 1.00 74.38 178 HIS A O 1
ATOM 1422 N N . ILE A 1 179 ? 12.909 26.499 4.195 1.00 72.12 179 ILE A N 1
ATOM 1423 C CA . ILE A 1 179 ? 12.668 27.708 5.005 1.00 72.12 179 ILE A CA 1
ATOM 1424 C C . ILE A 1 179 ? 13.149 27.504 6.448 1.00 72.12 179 ILE A C 1
ATOM 1426 O O . ILE A 1 179 ? 13.850 28.359 6.995 1.00 72.12 179 ILE A O 1
ATOM 1430 N N . TYR A 1 180 ? 12.809 26.369 7.066 1.00 70.06 180 TYR A N 1
ATOM 1431 C CA . TYR A 1 180 ? 13.187 26.052 8.446 1.00 70.06 180 TYR A CA 1
ATOM 1432 C C . TYR A 1 180 ? 14.709 25.970 8.629 1.00 70.06 180 TYR A C 1
ATOM 1434 O O . TYR A 1 180 ? 15.254 26.505 9.596 1.00 70.06 180 TYR A O 1
ATOM 1442 N N . VAL A 1 181 ? 15.410 25.370 7.664 1.00 73.88 181 VAL A N 1
ATOM 1443 C CA . VAL A 1 181 ? 16.879 25.251 7.651 1.00 73.88 181 VAL A CA 1
ATOM 1444 C C . VAL A 1 181 ? 17.562 26.566 7.214 1.00 73.88 181 VAL A C 1
ATOM 1446 O O . VAL A 1 181 ? 18.786 26.640 7.137 1.00 73.88 181 VAL A O 1
ATOM 1449 N N . ARG A 1 182 ? 16.795 27.650 6.995 1.00 67.75 182 ARG A N 1
ATOM 1450 C CA . ARG A 1 182 ? 17.258 28.958 6.482 1.00 67.75 182 ARG A CA 1
ATOM 1451 C C . ARG A 1 182 ? 17.966 28.877 5.128 1.00 67.75 182 ARG A C 1
ATOM 1453 O O . ARG A 1 182 ? 18.723 29.779 4.772 1.00 67.75 182 ARG A O 1
ATOM 1460 N N . GLN A 1 183 ? 17.692 27.830 4.362 1.00 59.69 183 GLN A N 1
ATOM 1461 C CA . GLN A 1 183 ? 18.052 27.755 2.956 1.00 59.69 183 GLN A CA 1
ATOM 1462 C C . GLN A 1 183 ? 16.930 28.433 2.173 1.00 59.69 183 GLN A C 1
ATOM 1464 O O . GLN A 1 183 ? 15.969 27.796 1.751 1.00 59.69 183 GLN A O 1
ATOM 1469 N N . TYR A 1 184 ? 17.011 29.757 2.042 1.00 51.75 184 TYR A N 1
ATOM 1470 C CA . TYR A 1 184 ? 16.169 30.472 1.089 1.00 51.75 184 TYR A CA 1
ATOM 1471 C C . TYR A 1 184 ? 16.605 30.041 -0.313 1.00 51.75 184 TYR A C 1
ATOM 1473 O O . TYR A 1 184 ? 17.677 30.426 -0.753 1.00 51.75 184 TYR A O 1
ATOM 1481 N N . GLU A 1 185 ? 15.785 29.208 -0.955 1.00 47.78 185 GLU A N 1
ATOM 1482 C CA . GLU A 1 185 ? 15.912 28.783 -2.354 1.00 47.78 185 GLU A CA 1
ATOM 1483 C C . GLU A 1 185 ? 17.268 28.158 -2.740 1.00 47.78 185 GLU A C 1
ATOM 1485 O O . GLU A 1 185 ? 18.185 28.832 -3.189 1.00 47.78 185 GLU A O 1
ATOM 1490 N N . GLY A 1 186 ? 17.358 26.826 -2.659 1.00 49.41 186 GLY A N 1
ATOM 1491 C CA . GLY A 1 186 ? 18.166 26.037 -3.601 1.00 49.41 186 GLY A CA 1
ATOM 1492 C C . GLY A 1 186 ? 19.652 26.391 -3.772 1.00 49.41 186 GLY A C 1
ATOM 1493 O O . GLY A 1 186 ? 20.137 26.313 -4.901 1.00 49.41 186 GLY A O 1
ATOM 1494 N N . LEU A 1 187 ? 20.372 26.717 -2.691 1.00 33.62 187 LEU A N 1
ATOM 1495 C CA . LEU A 1 187 ? 21.843 26.757 -2.632 1.00 33.62 187 LEU A CA 1
ATOM 1496 C C . LEU A 1 187 ? 22.368 26.077 -1.360 1.00 33.62 187 LEU A C 1
ATOM 1498 O O . LEU A 1 187 ? 21.836 26.360 -0.260 1.00 33.62 187 LEU A O 1
#

Secondary structure (DSSP, 8-state):
---HHHHHHHHHHHHHS--SS--SHHHHHHHHHHHHHHHHH-SSHHHHHHHHHHHHHHHHHTTTSHHHHHHHHHHHHHTT-HHHHHHHHHHHHHHHHHHHHHT----B-------GGGGGGHHHHHT-SBHHHHHHHHHHHHGGGTTTT-TT-HHHHHHHHHH-TT-HHHHHHHHHHHHHTT--S--

Radius of gyration: 16.82 Å; chains: 1; bounding box: 41×50×35 Å

Sequence (187 aa):
EASLDILSHVEAIGEQTNWDEPETALDWHNSGVLALIEAEYAPTLEERQAYIDLAFNYFKEGFDYPLSALHYGLLLNLIGEQTTALNQTFSTLLQYLQPYFGKGETIPAGLIYLPQKLHGGLEKILSESNGLLQSYLMIGMIMPEMRLVFYTETRWLNLANSLCPQFVPNIIKQALSHIYVRQYEGL